Protein AF-A0A6F9B3Z6-F1 (afdb_monomer)

pLDDT: mean 76.41, std 20.46, range [28.89, 98.38]

Radius of gyration: 47.7 Å; Cα contacts (8 Å, |Δi|>4): 36; chains: 1; bounding box: 104×55×126 Å

Structure (mmCIF, N/CA/C/O backbone):
data_AF-A0A6F9B3Z6-F1
#
_entry.id   AF-A0A6F9B3Z6-F1
#
loop_
_atom_site.group_PDB
_atom_site.id
_atom_site.type_symbol
_atom_site.label_atom_id
_atom_site.label_alt_id
_atom_site.label_comp_id
_atom_site.label_asym_id
_atom_site.label_entity_id
_atom_site.label_seq_id
_atom_site.pdbx_PDB_ins_code
_atom_site.Cartn_x
_atom_site.Cartn_y
_atom_site.Cartn_z
_atom_site.occupancy
_atom_site.B_iso_or_equiv
_atom_site.auth_seq_id
_atom_site.auth_comp_id
_atom_site.auth_asym_id
_atom_site.auth_atom_id
_atom_site.pdbx_PDB_model_num
ATOM 1 N N . MET A 1 1 ? -74.123 3.457 76.914 1.00 69.69 1 MET A N 1
ATOM 2 C CA . MET A 1 1 ? -73.100 2.434 76.592 1.00 69.69 1 MET A CA 1
ATOM 3 C C . MET A 1 1 ? -72.942 2.217 75.089 1.00 69.69 1 MET A C 1
ATOM 5 O O . MET A 1 1 ? -71.828 2.322 74.599 1.00 69.69 1 MET A O 1
ATOM 9 N N . GLU A 1 2 ? -74.024 2.012 74.341 1.00 79.19 2 GLU A N 1
ATOM 10 C CA . GLU A 1 2 ? -74.001 1.684 72.901 1.00 79.19 2 GLU A CA 1
ATOM 11 C C . GLU A 1 2 ? -73.238 2.686 72.004 1.00 79.19 2 GLU A C 1
ATOM 13 O O . GLU A 1 2 ? -72.385 2.295 71.211 1.00 79.19 2 GLU A O 1
ATOM 18 N N . ARG A 1 3 ? -73.438 3.999 72.198 1.00 80.19 3 ARG A N 1
ATOM 19 C CA . ARG A 1 3 ? -72.713 5.045 71.442 1.00 80.19 3 ARG A CA 1
ATOM 20 C C . ARG A 1 3 ? -71.194 5.032 71.667 1.00 80.19 3 ARG A C 1
ATOM 22 O O . ARG A 1 3 ? -70.440 5.380 70.763 1.00 80.19 3 ARG A O 1
ATOM 29 N N . MET A 1 4 ? -70.748 4.625 72.857 1.00 83.19 4 MET A N 1
ATOM 30 C CA . MET A 1 4 ? -69.322 4.533 73.192 1.00 83.19 4 MET A CA 1
ATOM 31 C C . MET A 1 4 ? -68.660 3.355 72.466 1.00 83.19 4 MET A C 1
ATOM 33 O O . MET A 1 4 ? -67.560 3.502 71.940 1.00 83.19 4 MET A O 1
ATOM 37 N N . LEU A 1 5 ? -69.359 2.219 72.366 1.00 84.44 5 LEU A N 1
ATOM 38 C CA . LEU A 1 5 ? -68.890 1.040 71.633 1.00 84.44 5 LEU A CA 1
ATOM 39 C C . LEU A 1 5 ? -68.791 1.301 70.126 1.00 84.44 5 LEU A C 1
ATOM 41 O O . LEU A 1 5 ? -67.783 0.952 69.518 1.00 84.44 5 LEU A O 1
ATOM 45 N N . ILE A 1 6 ? -69.783 1.973 69.532 1.00 86.94 6 ILE A N 1
ATOM 46 C CA . ILE A 1 6 ? -69.749 2.336 68.105 1.00 86.94 6 ILE A CA 1
ATOM 47 C C . ILE A 1 6 ? -68.544 3.236 67.803 1.00 86.94 6 ILE A C 1
ATOM 49 O O . ILE A 1 6 ? -67.820 2.971 66.848 1.00 86.94 6 ILE A O 1
ATOM 53 N N . SER A 1 7 ? -68.302 4.252 68.641 1.00 87.25 7 SER A N 1
ATOM 54 C CA . SER A 1 7 ? -67.154 5.163 68.515 1.00 87.25 7 SER A CA 1
ATOM 55 C C . SER A 1 7 ? -65.811 4.430 68.615 1.00 87.25 7 SER A C 1
ATOM 57 O O . SER A 1 7 ? -64.892 4.669 67.833 1.00 87.25 7 SER A O 1
ATOM 59 N N . PHE A 1 8 ? -65.698 3.482 69.545 1.00 89.50 8 PHE A N 1
ATOM 60 C CA . PHE A 1 8 ? -64.489 2.681 69.702 1.00 89.50 8 PHE A CA 1
ATOM 61 C C . PHE A 1 8 ? -64.224 1.784 68.480 1.00 89.50 8 PHE A C 1
ATOM 63 O O . PHE A 1 8 ? -63.109 1.762 67.958 1.00 89.50 8 PHE A O 1
ATOM 70 N N . VAL A 1 9 ? -65.256 1.102 67.969 1.00 89.25 9 VAL A N 1
ATOM 71 C CA . VAL A 1 9 ? -65.152 0.222 66.791 1.00 89.25 9 VAL A CA 1
ATOM 72 C C . VAL A 1 9 ? -64.795 1.005 65.524 1.00 89.25 9 VAL A C 1
ATOM 74 O O . VAL A 1 9 ? -63.933 0.567 64.759 1.00 89.25 9 VAL A O 1
ATOM 77 N N . THR A 1 10 ? -65.398 2.175 65.288 1.00 89.81 10 THR A N 1
ATOM 78 C CA . THR A 1 10 ? -65.021 3.029 64.147 1.00 89.81 10 THR A CA 1
ATOM 79 C C . THR A 1 10 ? -63.601 3.568 64.282 1.00 89.81 10 THR A C 1
ATOM 81 O O . THR A 1 10 ? -62.875 3.611 63.287 1.00 89.81 10 THR A O 1
ATOM 84 N N . SER A 1 11 ? -63.163 3.908 65.497 1.00 90.25 11 SER A N 1
ATOM 85 C CA . SER A 1 11 ? -61.796 4.367 65.753 1.00 90.25 11 SER A CA 1
ATOM 86 C C . SER A 1 11 ? -60.763 3.273 65.454 1.00 90.25 11 SER A C 1
ATOM 88 O O . SER A 1 11 ? -59.824 3.518 64.693 1.00 90.25 11 SER A O 1
ATOM 90 N N . LEU A 1 12 ? -60.990 2.041 65.932 1.00 89.06 12 LEU A N 1
ATOM 91 C CA . LEU A 1 12 ? -60.151 0.876 65.623 1.00 89.06 12 LEU A CA 1
ATOM 92 C C . LEU A 1 12 ? -60.109 0.563 64.122 1.00 89.06 12 LEU A C 1
ATOM 94 O O . LEU A 1 12 ? -59.027 0.348 63.575 1.00 89.06 12 LEU A O 1
ATOM 98 N N . ARG A 1 13 ? -61.259 0.601 63.433 1.00 88.75 13 ARG A N 1
ATOM 99 C CA . ARG A 1 13 ? -61.310 0.436 61.971 1.00 88.75 13 ARG A CA 1
ATOM 100 C C . ARG A 1 13 ? -60.453 1.501 61.276 1.00 88.75 13 ARG A C 1
ATOM 102 O O . ARG A 1 13 ? -59.608 1.154 60.454 1.00 88.75 13 ARG A O 1
ATOM 109 N N . SER A 1 14 ? -60.574 2.769 61.679 1.00 87.44 14 SER A N 1
ATOM 110 C CA . SER A 1 14 ? -59.783 3.871 61.108 1.00 87.44 14 SER A CA 1
ATOM 111 C C . SER A 1 14 ? -58.272 3.743 61.357 1.00 87.44 14 SER A C 1
ATOM 113 O O . SER A 1 14 ? -57.465 4.175 60.533 1.00 87.44 14 SER A O 1
ATOM 115 N N . LEU A 1 15 ? -57.880 3.169 62.498 1.00 89.31 15 LEU A N 1
ATOM 116 C CA . LEU A 1 15 ? -56.489 2.881 62.850 1.00 89.31 15 LEU A CA 1
ATOM 117 C C . LEU A 1 15 ? -55.936 1.745 61.986 1.00 89.31 15 LEU A C 1
ATOM 119 O O . LEU A 1 15 ? -54.864 1.896 61.402 1.00 89.31 15 LEU A O 1
ATOM 123 N N . SER A 1 16 ? -56.699 0.660 61.825 1.00 85.94 16 SER A N 1
ATOM 124 C CA . SER A 1 16 ? -56.311 -0.476 60.981 1.00 85.94 16 SER A CA 1
ATOM 125 C C . SER A 1 16 ? -56.122 -0.076 59.512 1.00 85.94 16 SER A C 1
ATOM 127 O O . SER A 1 16 ? -55.121 -0.438 58.898 1.00 85.94 16 SER A O 1
ATOM 129 N N . GLU A 1 17 ? -57.013 0.760 58.967 1.00 87.38 17 GLU A N 1
ATOM 130 C CA . GLU A 1 17 ? -56.902 1.271 57.598 1.00 87.38 17 GLU A CA 1
ATOM 131 C C . GLU A 1 17 ? -55.678 2.173 57.415 1.00 87.38 17 GLU A C 1
ATOM 133 O O . GLU A 1 17 ? -55.000 2.094 56.389 1.00 87.38 17 GLU A O 1
ATOM 138 N N . ARG A 1 18 ? -55.371 3.030 58.399 1.00 85.31 18 ARG A N 1
ATOM 139 C CA . ARG A 1 18 ? -54.178 3.890 58.364 1.00 85.31 18 ARG A CA 1
ATOM 140 C C . ARG A 1 18 ? -52.893 3.075 58.405 1.00 85.31 18 ARG A C 1
ATOM 142 O O . ARG A 1 18 ? -51.978 3.352 57.632 1.00 85.31 18 ARG A O 1
ATOM 149 N N . GLN A 1 19 ? -52.839 2.063 59.265 1.00 88.56 19 GLN A N 1
ATOM 150 C CA . GLN A 1 19 ? -51.680 1.189 59.376 1.00 88.56 19 GLN A CA 1
ATOM 151 C C . GLN A 1 19 ? -51.483 0.368 58.096 1.00 88.56 19 GLN A C 1
ATOM 153 O O . GLN A 1 19 ? -50.385 0.361 57.550 1.00 88.56 19 GLN A O 1
ATOM 158 N N . PHE A 1 20 ? -52.557 -0.205 57.543 1.00 88.88 20 PHE A N 1
ATOM 159 C CA . PHE A 1 20 ? -52.520 -0.919 56.265 1.00 88.88 20 PHE A CA 1
ATOM 160 C C . PHE A 1 20 ? -52.053 -0.027 55.102 1.00 88.88 20 PHE A C 1
ATOM 162 O O . PHE A 1 20 ? -51.183 -0.427 54.329 1.00 88.88 20 PHE A O 1
ATOM 169 N N . LYS A 1 21 ? -52.574 1.207 54.997 1.00 90.38 21 LYS A N 1
ATOM 170 C CA . LYS A 1 21 ? -52.141 2.185 53.979 1.00 90.38 21 LYS A CA 1
ATOM 171 C C . LYS A 1 21 ? -50.660 2.541 54.120 1.00 90.38 21 LYS A C 1
ATOM 173 O O . LYS A 1 21 ? -49.960 2.599 53.113 1.00 90.38 21 LYS A O 1
ATOM 178 N N . SER A 1 22 ? -50.183 2.743 55.350 1.00 88.88 22 SER A N 1
ATOM 179 C CA . SER A 1 22 ? -48.772 3.029 55.631 1.00 88.88 22 SER A CA 1
ATOM 180 C C . SER A 1 22 ? -47.869 1.868 55.203 1.00 88.88 22 SER A C 1
ATOM 182 O O . SER A 1 22 ? -46.931 2.066 54.433 1.00 88.88 22 SER A O 1
ATOM 184 N N . THR A 1 23 ? -48.193 0.638 55.615 1.00 88.38 23 THR A N 1
ATOM 185 C CA . THR A 1 23 ? -47.423 -0.556 55.243 1.00 88.38 23 THR A CA 1
ATOM 186 C C . THR A 1 23 ? -47.410 -0.769 53.730 1.00 88.38 23 THR A C 1
ATOM 188 O O . THR A 1 23 ? -46.340 -0.945 53.158 1.00 88.38 23 THR A O 1
ATOM 191 N N . SER A 1 24 ? -48.565 -0.666 53.066 1.00 91.12 24 SER A N 1
ATOM 192 C CA . SER A 1 24 ? -48.671 -0.775 51.605 1.00 91.12 24 SER A CA 1
ATOM 193 C C . SER A 1 24 ? -47.794 0.256 50.881 1.00 91.12 24 SER A C 1
ATOM 195 O O . SER A 1 24 ? -47.059 -0.087 49.951 1.00 91.12 24 SER A O 1
ATOM 197 N N . PHE A 1 25 ? -47.791 1.508 51.348 1.00 90.56 25 PHE A N 1
ATOM 198 C CA . PHE A 1 25 ? -46.945 2.563 50.791 1.00 90.56 25 PHE A CA 1
ATOM 199 C C . PHE A 1 25 ? -45.446 2.277 50.980 1.00 90.56 25 PHE A C 1
ATOM 201 O O . PHE A 1 25 ? -44.669 2.417 50.032 1.00 90.56 25 PHE A O 1
ATOM 208 N N . HIS A 1 26 ? -45.038 1.829 52.171 1.00 89.81 26 HIS A N 1
ATOM 209 C CA . HIS A 1 26 ? -43.652 1.443 52.448 1.00 89.81 26 HIS A CA 1
ATOM 210 C C . HIS A 1 26 ? -43.191 0.274 51.569 1.00 89.81 26 HIS A C 1
ATOM 212 O O . HIS A 1 26 ? -42.146 0.377 50.927 1.00 89.81 26 HIS A O 1
ATOM 218 N N . THR A 1 27 ? -43.991 -0.791 51.465 1.00 91.06 27 THR A N 1
ATOM 219 C CA . THR A 1 27 ? -43.689 -1.944 50.604 1.00 91.06 27 THR A CA 1
ATOM 220 C C . THR A 1 27 ? -43.607 -1.544 49.131 1.00 91.06 27 THR A C 1
ATOM 222 O O . THR A 1 27 ? -42.704 -1.984 48.423 1.00 91.06 27 THR A O 1
ATOM 225 N N . THR A 1 28 ? -44.497 -0.664 48.663 1.00 91.25 28 THR A N 1
ATOM 226 C CA . THR A 1 28 ? -44.482 -0.175 47.273 1.00 91.25 28 THR A CA 1
ATOM 227 C C . THR A 1 28 ? -43.197 0.594 46.961 1.00 91.25 28 THR A C 1
ATOM 229 O O . THR A 1 28 ? -42.586 0.374 45.917 1.00 91.25 28 THR A O 1
ATOM 232 N N . ARG A 1 29 ? -42.736 1.458 47.877 1.00 94.81 29 ARG A N 1
ATOM 233 C CA . ARG A 1 29 ? -41.458 2.172 47.713 1.00 94.81 29 ARG A CA 1
ATOM 234 C C . ARG A 1 29 ? -40.269 1.222 47.698 1.00 94.81 29 ARG A C 1
ATOM 236 O O . ARG A 1 29 ? -39.397 1.375 46.853 1.00 94.81 29 ARG A O 1
ATOM 243 N N . GLU A 1 30 ? -40.245 0.242 48.595 1.00 94.38 30 GLU A N 1
ATOM 244 C CA . GLU A 1 30 ? -39.158 -0.735 48.660 1.00 94.38 30 GLU A CA 1
ATOM 245 C C . GLU A 1 30 ? -39.061 -1.565 47.372 1.00 94.38 30 GLU A C 1
ATOM 247 O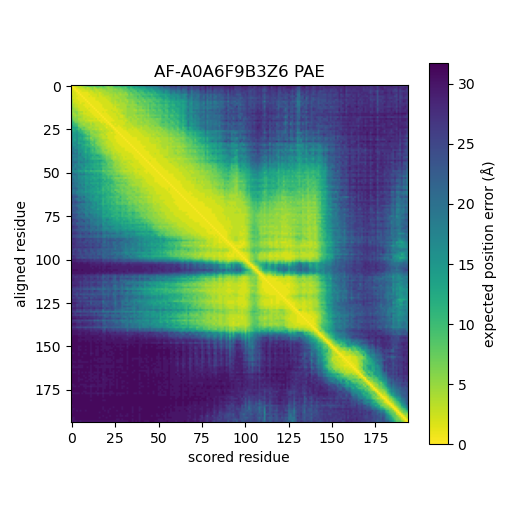 O . GLU A 1 30 ? -37.975 -1.723 46.814 1.00 94.38 30 GLU A O 1
ATOM 252 N N . LEU A 1 31 ? -40.197 -2.037 46.849 1.00 95.88 31 LEU A N 1
ATOM 253 C CA . LEU A 1 31 ? -40.243 -2.741 45.567 1.00 95.88 31 LEU A CA 1
ATOM 254 C C . LEU A 1 31 ? -39.807 -1.837 44.407 1.00 95.88 31 LEU A C 1
ATOM 256 O O . LEU A 1 31 ? -39.039 -2.281 43.557 1.00 95.88 31 LEU A O 1
ATOM 260 N N . SER A 1 32 ? -40.231 -0.569 44.394 1.00 96.44 32 SER A N 1
ATOM 261 C CA . SER A 1 32 ? -39.808 0.402 43.379 1.00 96.44 32 SER A CA 1
ATOM 262 C C . SER A 1 32 ? -38.297 0.641 43.404 1.00 96.44 32 SER A C 1
ATOM 264 O O . SER A 1 32 ? -37.681 0.652 42.343 1.00 96.44 32 SER A O 1
ATOM 266 N N . CYS A 1 33 ? -37.689 0.799 44.583 1.00 94.00 33 CYS A N 1
ATOM 267 C CA . CYS A 1 33 ? -36.237 0.948 44.708 1.00 94.00 33 CYS A CA 1
ATOM 268 C C . CYS A 1 33 ? -35.503 -0.286 44.167 1.00 94.00 33 CYS A C 1
ATOM 270 O O . CYS A 1 33 ? -34.604 -0.143 43.349 1.00 94.00 33 CYS A O 1
ATOM 272 N N . ARG A 1 34 ? -35.950 -1.500 44.517 1.00 96.69 34 ARG A N 1
ATOM 273 C CA . ARG A 1 34 ? -35.337 -2.745 44.018 1.00 96.69 34 ARG A CA 1
ATOM 274 C C . ARG A 1 34 ? -35.437 -2.903 42.498 1.00 96.69 34 ARG A C 1
ATOM 276 O O . ARG A 1 34 ? -34.540 -3.479 41.891 1.00 96.69 34 ARG A O 1
ATOM 283 N N . LEU A 1 35 ? -36.534 -2.453 41.885 1.00 96.06 35 LEU A N 1
ATOM 284 C CA . LEU A 1 35 ? -36.692 -2.479 40.427 1.00 96.06 35 LEU A CA 1
ATOM 285 C C . LEU A 1 35 ? -35.733 -1.503 39.749 1.00 96.06 35 LEU A C 1
ATOM 287 O O . LEU A 1 35 ? -35.092 -1.878 38.772 1.00 96.06 35 LEU A O 1
ATOM 291 N N . ILE A 1 36 ? -35.591 -0.299 40.307 1.00 95.69 36 ILE A N 1
ATOM 292 C CA . ILE A 1 36 ? -34.630 0.694 39.823 1.00 95.69 36 ILE A CA 1
ATOM 293 C C . ILE A 1 36 ? -33.210 0.129 39.928 1.00 95.69 36 ILE A C 1
ATOM 295 O O . ILE A 1 36 ? -32.490 0.139 38.937 1.00 95.69 36 ILE A O 1
ATOM 299 N N . ASP A 1 37 ? -32.823 -0.443 41.070 1.00 95.50 37 ASP A N 1
ATOM 300 C CA . ASP A 1 37 ? -31.481 -1.013 41.256 1.00 95.50 37 ASP A CA 1
ATOM 301 C C . ASP A 1 37 ? -31.182 -2.140 40.255 1.00 95.50 37 ASP A C 1
ATOM 303 O O . ASP A 1 37 ? -30.086 -2.208 39.693 1.00 95.50 37 ASP A O 1
ATOM 307 N N . LYS A 1 38 ? -32.167 -3.007 39.981 1.00 96.00 38 LYS A N 1
ATOM 308 C CA . LYS A 1 38 ? -32.051 -4.051 38.952 1.00 96.00 38 LYS A CA 1
ATOM 309 C C . LYS A 1 38 ? -31.884 -3.465 37.556 1.00 96.00 38 LYS A C 1
ATOM 311 O O . LYS A 1 38 ? -30.970 -3.872 36.849 1.00 96.00 38 LYS A O 1
ATOM 316 N N . GLU A 1 39 ? -32.718 -2.499 37.180 1.00 95.88 39 GLU A N 1
ATOM 317 C CA . GLU A 1 39 ? -32.649 -1.856 35.866 1.00 95.88 39 GLU A CA 1
ATOM 318 C C . GLU A 1 39 ? -31.298 -1.154 35.658 1.00 95.88 39 GLU A C 1
ATOM 320 O O . GLU A 1 39 ? -30.692 -1.267 34.593 1.00 95.88 39 GLU A O 1
ATOM 325 N N . GLN A 1 40 ? -30.785 -0.467 36.683 1.00 94.19 40 GLN A N 1
ATOM 326 C CA . GLN A 1 40 ? -29.457 0.151 36.633 1.00 94.19 40 GLN A CA 1
ATOM 327 C C . GLN A 1 40 ? -28.348 -0.901 36.507 1.00 94.19 40 GLN A C 1
ATOM 329 O O . GLN A 1 40 ? -27.408 -0.718 35.734 1.00 94.19 40 GLN A O 1
ATOM 334 N N . THR A 1 41 ? -28.473 -2.026 37.216 1.00 93.62 41 THR A N 1
ATOM 335 C CA . THR A 1 41 ? -27.515 -3.138 37.129 1.00 93.62 41 THR A CA 1
ATOM 336 C C . THR A 1 41 ? -27.497 -3.754 35.727 1.00 93.62 41 THR A C 1
ATOM 338 O O . THR A 1 41 ? -26.423 -3.986 35.176 1.00 93.62 41 THR A O 1
ATOM 341 N N . GLU A 1 42 ? -28.663 -3.979 35.120 1.00 96.00 42 GLU A N 1
ATOM 342 C CA . GLU A 1 42 ? -28.784 -4.528 33.764 1.00 96.00 42 GLU A CA 1
ATOM 343 C C . GLU A 1 42 ? -28.210 -3.577 32.707 1.00 96.00 42 GLU A C 1
ATOM 345 O O . GLU A 1 42 ? -27.477 -4.016 31.818 1.00 96.00 42 GLU A O 1
ATOM 350 N N . LYS A 1 43 ? -28.468 -2.269 32.835 1.00 96.44 43 LYS A N 1
ATOM 351 C CA . LYS A 1 43 ? -27.860 -1.245 31.969 1.00 96.44 43 LYS A CA 1
ATOM 352 C C . LYS A 1 43 ? -26.338 -1.241 32.086 1.00 96.44 43 LYS A C 1
ATOM 354 O O . LYS A 1 43 ? -25.656 -1.291 31.065 1.00 96.44 43 LYS A O 1
ATOM 359 N N . GLY A 1 44 ? -25.810 -1.269 33.311 1.00 94.75 44 GLY A N 1
ATOM 360 C CA . GLY A 1 44 ? -24.368 -1.346 33.544 1.00 94.75 44 GLY A CA 1
ATOM 361 C C . GLY A 1 44 ? -23.739 -2.603 32.933 1.00 94.75 44 GLY A C 1
ATOM 362 O O . GLY A 1 44 ? -22.686 -2.530 32.305 1.00 94.75 44 GLY A O 1
ATOM 363 N N . GLN A 1 45 ? -24.401 -3.759 33.042 1.00 96.25 45 GLN A N 1
ATOM 364 C CA . GLN A 1 45 ? -23.932 -4.999 32.413 1.00 96.25 45 GLN A CA 1
ATOM 365 C C . GLN A 1 45 ? -23.951 -4.936 30.879 1.00 96.25 45 GLN A C 1
ATOM 367 O O . GLN A 1 45 ? -23.029 -5.444 30.238 1.00 96.25 45 GLN A O 1
ATOM 372 N N . ASP A 1 46 ? -24.967 -4.311 30.280 1.00 96.69 46 ASP A N 1
ATOM 373 C CA . ASP A 1 46 ? -25.047 -4.139 28.828 1.00 96.69 46 ASP A CA 1
ATOM 374 C C . ASP A 1 46 ? -23.939 -3.220 28.288 1.00 96.69 46 ASP A C 1
ATOM 376 O 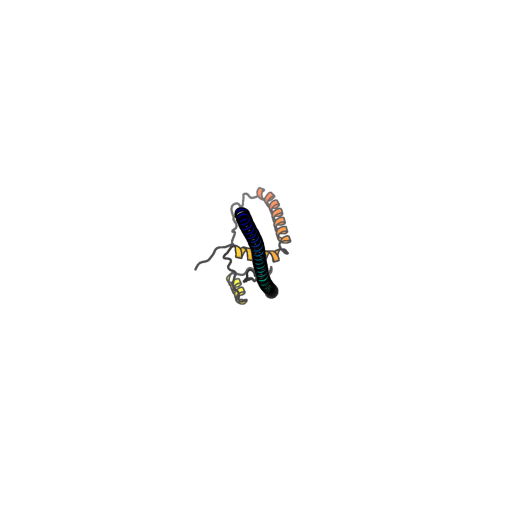O . ASP A 1 46 ? -23.312 -3.534 27.275 1.00 96.69 46 ASP A O 1
ATOM 380 N N . GLU A 1 47 ? -23.642 -2.124 28.988 1.00 96.69 47 GLU A N 1
ATOM 381 C CA . GLU A 1 47 ? -22.542 -1.216 28.640 1.00 96.69 47 GLU A CA 1
ATOM 382 C C . GLU A 1 47 ? -21.173 -1.898 28.753 1.00 96.69 47 GLU A C 1
ATOM 384 O O . GLU A 1 47 ? -20.346 -1.785 27.842 1.00 96.69 47 GLU A O 1
ATOM 389 N N . ILE A 1 48 ? -20.947 -2.673 29.819 1.00 97.19 48 ILE A N 1
ATOM 390 C CA . ILE A 1 48 ? -19.720 -3.467 29.988 1.00 97.19 48 ILE A CA 1
ATOM 391 C C . ILE A 1 48 ? -19.581 -4.479 28.848 1.00 97.19 48 ILE A C 1
ATOM 393 O O . ILE A 1 48 ? -18.509 -4.597 28.254 1.00 97.19 48 ILE A O 1
ATOM 397 N N . ARG A 1 49 ? -20.667 -5.178 28.498 1.00 97.31 49 ARG A N 1
ATOM 398 C CA . ARG A 1 49 ? -20.679 -6.135 27.386 1.00 97.31 49 ARG A CA 1
ATOM 399 C C . ARG A 1 49 ? -20.311 -5.462 26.066 1.00 97.31 49 ARG A C 1
ATOM 401 O O . ARG A 1 49 ? -19.450 -5.973 25.358 1.00 97.31 49 ARG A O 1
ATOM 408 N N . LYS A 1 50 ? -20.920 -4.314 25.755 1.00 97.56 50 LYS A N 1
ATOM 409 C CA . LYS A 1 50 ? -20.615 -3.540 24.540 1.00 97.56 50 LYS A CA 1
ATOM 410 C C . LYS A 1 50 ? -19.152 -3.108 24.496 1.00 97.56 50 LYS A C 1
ATOM 412 O O . LYS A 1 50 ? -18.495 -3.315 23.481 1.00 97.56 50 LYS A O 1
ATOM 417 N N . THR A 1 51 ? -18.641 -2.573 25.602 1.00 96.94 51 THR A N 1
ATOM 418 C CA . THR A 1 51 ? -17.246 -2.123 25.718 1.00 96.94 51 THR A CA 1
ATOM 419 C C . THR A 1 51 ? -16.274 -3.283 25.497 1.00 96.94 51 THR A C 1
ATOM 421 O O . THR A 1 51 ? -15.309 -3.158 24.748 1.00 96.94 51 THR A O 1
ATOM 424 N N . PHE A 1 52 ? -16.559 -4.446 26.085 1.00 97.50 52 PHE A N 1
ATOM 425 C CA . PHE A 1 52 ? -15.736 -5.641 25.917 1.00 97.50 52 PHE A CA 1
ATOM 426 C C . PHE A 1 52 ? -15.745 -6.166 24.474 1.00 97.50 52 PHE A C 1
ATOM 428 O O . PHE A 1 52 ? -14.696 -6.526 23.939 1.00 97.50 52 PHE A O 1
ATOM 435 N N . THR A 1 53 ? -16.907 -6.172 23.812 1.00 97.44 53 THR A N 1
ATOM 436 C CA . THR A 1 53 ? -17.005 -6.540 22.391 1.00 97.44 53 THR A CA 1
ATOM 437 C C . THR A 1 53 ? -16.182 -5.598 21.512 1.00 97.44 53 THR A C 1
ATOM 439 O O . THR A 1 53 ? -15.404 -6.069 20.684 1.00 97.44 53 THR A O 1
ATOM 442 N N . GLN A 1 54 ? -16.277 -4.287 21.744 1.00 97.75 54 GLN A N 1
ATOM 443 C CA . GLN A 1 54 ? -15.485 -3.289 21.020 1.00 97.75 54 GLN A CA 1
ATOM 444 C C . GLN A 1 54 ? -13.978 -3.482 21.228 1.00 97.75 54 GLN A C 1
ATOM 446 O O . GLN A 1 54 ? -13.201 -3.338 20.287 1.00 97.75 54 GLN A O 1
ATOM 451 N N . GLU A 1 55 ? -13.542 -3.846 22.436 1.00 97.19 55 GLU A N 1
ATOM 452 C CA . GLU A 1 55 ? -12.127 -4.107 22.712 1.00 97.19 55 GLU A CA 1
ATOM 453 C C . GLU A 1 55 ? -11.606 -5.339 21.952 1.00 97.19 55 GLU A C 1
ATOM 455 O O . GLU A 1 55 ? -10.475 -5.333 21.458 1.00 97.19 55 GLU A O 1
ATOM 460 N N . ILE A 1 56 ? -12.423 -6.389 21.817 1.00 97.62 56 ILE A N 1
ATOM 461 C CA . ILE A 1 56 ? -12.079 -7.571 21.014 1.00 97.62 56 ILE A CA 1
ATOM 462 C C . ILE A 1 56 ? -11.929 -7.194 19.539 1.00 97.62 56 ILE A C 1
ATOM 464 O O . ILE A 1 56 ? -10.930 -7.563 18.919 1.00 97.62 56 ILE A O 1
ATOM 468 N N . GLU A 1 57 ? -12.889 -6.454 18.985 1.00 96.88 57 GLU A N 1
ATOM 469 C CA . GLU A 1 57 ? -12.847 -5.995 17.591 1.00 96.88 57 GLU A CA 1
ATOM 470 C C . GLU A 1 57 ? -11.622 -5.115 17.336 1.00 96.88 57 GLU A C 1
ATOM 472 O O . GLU A 1 57 ? -10.896 -5.322 16.362 1.00 96.88 57 GLU A O 1
ATOM 477 N N . LEU A 1 58 ? -11.323 -4.198 18.261 1.00 97.50 58 LEU A N 1
ATOM 478 C CA . LEU A 1 58 ? -10.144 -3.348 18.179 1.00 97.50 58 LEU A CA 1
ATOM 479 C C . LEU A 1 58 ? -8.858 -4.183 18.175 1.00 97.50 58 LEU A C 1
ATOM 481 O O . LEU A 1 58 ? -8.007 -3.973 17.314 1.00 97.50 58 LEU A O 1
ATOM 485 N N . LYS A 1 59 ? -8.726 -5.168 19.074 1.00 97.50 59 LYS A N 1
ATOM 486 C CA . LYS A 1 59 ? -7.561 -6.074 19.118 1.00 97.50 59 LYS A CA 1
ATOM 487 C C . LYS A 1 59 ? -7.408 -6.897 17.837 1.00 97.50 59 LYS A C 1
ATOM 489 O O . LYS A 1 59 ? -6.290 -7.129 17.367 1.00 97.50 59 LYS A O 1
ATOM 494 N N . GLN A 1 60 ? -8.515 -7.356 17.257 1.00 97.06 60 GLN A N 1
ATOM 495 C CA . GLN A 1 60 ? -8.489 -8.055 15.971 1.00 97.06 60 GLN A CA 1
ATOM 496 C C . GLN A 1 60 ? -8.023 -7.124 14.849 1.00 97.06 60 GLN A C 1
ATOM 498 O O . GLN A 1 60 ? -7.156 -7.497 14.054 1.00 97.06 60 GLN A O 1
ATOM 503 N N . GLN A 1 61 ? -8.538 -5.896 14.814 1.00 96.75 61 GLN A N 1
ATOM 504 C CA . GLN A 1 61 ? -8.174 -4.910 13.806 1.00 96.75 61 GLN A CA 1
ATOM 505 C C . GLN A 1 61 ? -6.709 -4.474 13.932 1.00 96.75 61 GLN A C 1
ATOM 507 O O . GLN A 1 61 ? -6.026 -4.368 12.913 1.00 96.75 61 GLN A O 1
ATOM 512 N N . THR A 1 62 ? -6.187 -4.290 15.150 1.00 97.62 62 THR A N 1
ATOM 513 C CA . TH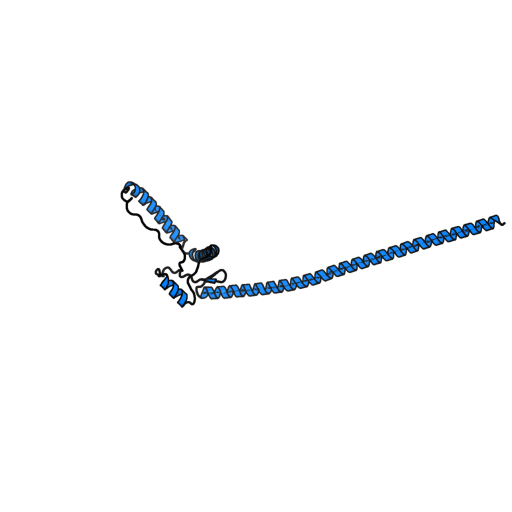R A 1 62 ? -4.764 -3.976 15.365 1.00 97.62 62 THR A CA 1
ATOM 514 C C . THR A 1 62 ? -3.873 -5.117 14.896 1.00 97.62 62 THR A C 1
ATOM 516 O O . THR A 1 62 ? -2.930 -4.877 14.150 1.00 97.62 62 THR A O 1
ATOM 519 N N . THR A 1 63 ? -4.224 -6.365 15.224 1.00 97.25 63 THR A N 1
ATOM 520 C CA . THR A 1 63 ? -3.472 -7.551 14.779 1.00 97.25 63 THR A CA 1
ATOM 521 C C . THR A 1 63 ? -3.443 -7.652 13.252 1.00 97.25 63 THR A C 1
ATOM 523 O O . THR A 1 63 ? -2.403 -7.922 12.650 1.00 97.25 63 THR A O 1
ATOM 526 N N . SER A 1 64 ? -4.585 -7.398 12.606 1.00 97.81 64 SER A N 1
ATOM 527 C CA . SER A 1 64 ? -4.691 -7.375 11.147 1.00 97.81 64 SER A CA 1
ATOM 528 C C . SER A 1 64 ? -3.836 -6.261 10.537 1.00 97.81 64 SER A C 1
ATOM 530 O O . SER A 1 64 ? -3.061 -6.515 9.612 1.00 97.81 64 SER A O 1
ATOM 532 N N . ASN A 1 65 ? -3.904 -5.049 11.094 1.00 97.88 65 ASN A N 1
ATOM 533 C CA . ASN A 1 65 ? -3.095 -3.922 10.647 1.00 97.88 65 ASN A CA 1
ATOM 534 C C . ASN A 1 65 ? -1.594 -4.208 10.797 1.00 97.88 65 ASN A C 1
ATOM 536 O O . ASN A 1 65 ? -0.850 -4.000 9.846 1.00 97.88 65 ASN A O 1
ATOM 540 N N . ASP A 1 66 ? -1.145 -4.756 11.925 1.00 98.00 66 ASP A N 1
ATOM 541 C CA . ASP A 1 66 ? 0.266 -5.089 12.155 1.00 98.00 66 ASP A CA 1
ATOM 542 C C . ASP A 1 66 ? 0.786 -6.132 11.154 1.00 98.00 66 ASP A C 1
ATOM 544 O O . ASP A 1 66 ? 1.899 -6.009 10.623 1.00 98.00 66 ASP A O 1
ATOM 548 N N . ASN A 1 67 ? -0.042 -7.126 10.823 1.00 98.06 67 ASN A N 1
ATOM 549 C CA . ASN A 1 67 ? 0.264 -8.095 9.776 1.00 98.06 67 ASN A CA 1
ATOM 550 C C . ASN A 1 67 ? 0.393 -7.416 8.399 1.00 98.06 67 ASN A C 1
ATOM 552 O O . ASN A 1 67 ? 1.383 -7.630 7.695 1.00 98.06 67 ASN A O 1
ATOM 556 N N . PHE A 1 68 ? -0.551 -6.545 8.025 1.00 97.81 68 PHE A N 1
ATOM 557 C CA . PHE A 1 68 ? -0.468 -5.799 6.765 1.00 97.81 68 PHE A CA 1
ATOM 558 C C . PHE A 1 68 ? 0.747 -4.870 6.716 1.00 97.81 68 PHE A C 1
ATOM 560 O O . PHE A 1 68 ? 1.440 -4.821 5.701 1.00 97.81 68 PHE A O 1
ATOM 567 N N . GLN A 1 69 ? 1.073 -4.186 7.814 1.00 98.19 69 GLN A N 1
ATOM 568 C CA . GLN A 1 69 ? 2.278 -3.361 7.908 1.00 98.19 69 GLN A CA 1
ATOM 569 C C . GLN A 1 69 ? 3.545 -4.196 7.703 1.00 98.19 69 GLN A C 1
ATOM 571 O O . GLN A 1 69 ? 4.477 -3.756 7.027 1.00 98.19 69 GLN A O 1
ATOM 576 N N . THR A 1 70 ? 3.579 -5.413 8.242 1.00 98.12 70 THR A N 1
ATOM 577 C CA . THR A 1 70 ? 4.704 -6.338 8.064 1.00 98.12 70 THR A CA 1
ATOM 578 C C . THR A 1 70 ? 4.838 -6.780 6.606 1.00 98.12 70 THR A C 1
ATOM 580 O O . THR A 1 70 ? 5.932 -6.697 6.043 1.00 98.12 70 THR A O 1
ATOM 583 N N . GLN A 1 71 ? 3.733 -7.150 5.953 1.00 98.06 71 GLN A N 1
ATOM 584 C CA . GLN A 1 71 ? 3.728 -7.497 4.527 1.00 98.06 71 GLN A CA 1
ATOM 585 C C . GLN A 1 71 ? 4.180 -6.322 3.652 1.00 98.06 71 GLN A C 1
ATOM 587 O O . GLN A 1 71 ? 5.034 -6.490 2.784 1.00 98.06 71 GLN A O 1
ATOM 592 N N . ILE A 1 72 ? 3.690 -5.110 3.926 1.00 98.12 72 ILE A N 1
ATOM 593 C CA . ILE A 1 72 ? 4.097 -3.892 3.215 1.00 98.12 72 ILE A CA 1
ATOM 594 C C . ILE A 1 72 ? 5.601 -3.642 3.370 1.00 98.12 72 ILE A C 1
ATOM 596 O O . ILE A 1 72 ? 6.269 -3.283 2.399 1.00 98.12 72 ILE A O 1
ATOM 600 N N . LYS A 1 73 ? 6.160 -3.828 4.571 1.00 98.38 73 LYS A N 1
ATOM 601 C CA . LYS A 1 73 ? 7.605 -3.684 4.806 1.00 98.38 73 LYS A CA 1
ATOM 602 C C . LYS A 1 73 ? 8.414 -4.699 3.998 1.00 98.38 73 LYS A C 1
ATOM 604 O O . LYS A 1 73 ? 9.401 -4.303 3.379 1.00 98.38 73 LYS A O 1
ATOM 609 N N . SER A 1 74 ? 7.985 -5.962 3.961 1.00 98.06 74 SER A N 1
ATOM 610 C CA . SER A 1 74 ? 8.642 -7.000 3.154 1.00 98.06 74 SER A CA 1
ATOM 611 C C . SER A 1 74 ? 8.597 -6.660 1.666 1.00 98.06 74 SER A C 1
ATOM 613 O O . SER A 1 74 ? 9.639 -6.569 1.028 1.00 98.06 74 SER A O 1
ATOM 615 N N . LEU A 1 75 ? 7.413 -6.344 1.136 1.00 97.19 75 LEU A N 1
ATOM 616 C CA . LEU A 1 75 ? 7.233 -5.994 -0.276 1.00 97.19 75 LEU A CA 1
ATOM 617 C C . LEU A 1 75 ? 8.048 -4.762 -0.684 1.00 97.19 75 LEU A C 1
ATOM 619 O O . LEU A 1 75 ? 8.584 -4.705 -1.788 1.00 97.19 75 LEU A O 1
ATOM 623 N N . ARG A 1 76 ? 8.175 -3.765 0.201 1.00 96.50 76 ARG A N 1
ATOM 624 C CA . ARG A 1 76 ? 9.036 -2.598 -0.045 1.00 96.50 76 ARG A CA 1
ATOM 625 C C . ARG A 1 76 ? 10.505 -2.989 -0.131 1.00 96.50 76 ARG A C 1
ATOM 627 O O . ARG A 1 76 ? 11.194 -2.502 -1.023 1.00 96.50 76 ARG A O 1
ATOM 634 N N . LYS A 1 77 ? 10.974 -3.865 0.760 1.00 97.12 77 LYS A N 1
ATOM 635 C CA . LYS A 1 77 ? 12.346 -4.378 0.725 1.00 97.12 77 LYS A CA 1
ATOM 636 C C . LYS A 1 77 ? 12.606 -5.133 -0.580 1.00 97.12 77 LYS A C 1
ATOM 638 O O . LYS A 1 77 ? 13.566 -4.808 -1.278 1.00 97.12 77 LYS A O 1
ATOM 643 N N . ASP A 1 78 ? 11.713 -6.044 -0.952 1.00 95.25 78 ASP A N 1
ATOM 644 C CA . ASP A 1 78 ? 11.830 -6.823 -2.187 1.00 95.25 78 ASP A CA 1
ATOM 645 C C . ASP A 1 78 ? 11.824 -5.909 -3.415 1.00 95.25 78 ASP A C 1
ATOM 647 O O . ASP A 1 78 ? 12.681 -6.033 -4.286 1.00 95.25 78 ASP A O 1
ATOM 651 N N . LYS A 1 79 ? 10.940 -4.901 -3.440 1.00 93.06 79 LYS A N 1
ATOM 652 C CA . LYS A 1 79 ? 10.931 -3.868 -4.482 1.00 93.06 79 LYS A CA 1
ATOM 653 C C . LYS A 1 79 ? 12.283 -3.166 -4.593 1.00 93.06 79 LYS A C 1
ATOM 655 O O . L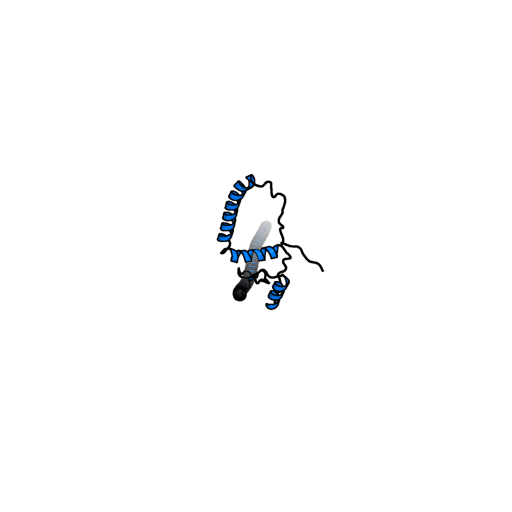YS A 1 79 ? 12.806 -3.066 -5.697 1.00 93.06 79 LYS A O 1
ATOM 660 N N . THR A 1 80 ? 12.860 -2.694 -3.485 1.00 92.44 80 THR A N 1
ATOM 661 C CA . THR A 1 80 ? 14.167 -2.011 -3.527 1.00 92.44 80 THR A CA 1
ATOM 662 C C . THR A 1 80 ? 15.299 -2.927 -3.979 1.00 92.44 80 THR A C 1
ATOM 664 O O . THR A 1 80 ? 16.183 -2.496 -4.717 1.00 92.44 80 THR A O 1
ATOM 667 N N . GLN A 1 81 ? 15.256 -4.200 -3.586 1.00 94.56 81 GLN A N 1
ATOM 668 C CA . GLN A 1 81 ? 16.250 -5.187 -3.985 1.00 94.56 81 GLN A CA 1
ATOM 669 C C . GLN A 1 81 ? 16.160 -5.480 -5.486 1.00 94.56 81 GLN A C 1
ATOM 671 O O . GLN A 1 81 ? 17.175 -5.432 -6.177 1.00 94.56 81 GLN A O 1
ATOM 676 N N . LEU A 1 82 ? 14.952 -5.720 -5.999 1.00 90.44 82 LEU A N 1
ATOM 677 C CA . LEU A 1 82 ? 14.708 -5.929 -7.426 1.00 90.44 82 LEU A CA 1
ATOM 678 C C . LEU A 1 82 ? 15.089 -4.693 -8.242 1.00 90.44 82 LEU A C 1
ATOM 680 O O . LEU A 1 82 ? 15.756 -4.820 -9.263 1.00 90.44 82 LEU A O 1
ATOM 684 N N . GLN A 1 83 ? 14.742 -3.493 -7.770 1.00 89.88 83 GLN A N 1
ATOM 685 C CA . GLN A 1 83 ? 15.152 -2.242 -8.412 1.00 89.88 83 GLN A CA 1
ATOM 686 C C . GLN A 1 83 ? 16.677 -2.125 -8.500 1.00 89.88 83 GLN A C 1
ATOM 688 O O . GLN A 1 83 ? 17.197 -1.841 -9.571 1.00 89.88 83 GLN A O 1
ATOM 693 N N . SER A 1 84 ? 17.403 -2.416 -7.417 1.00 89.81 84 SER A N 1
ATOM 694 C CA . SER A 1 84 ? 18.869 -2.398 -7.433 1.00 89.81 84 SER A CA 1
ATOM 695 C C . SER A 1 84 ? 19.462 -3.428 -8.399 1.00 89.81 84 SER A C 1
ATOM 697 O O . SER A 1 84 ? 20.470 -3.137 -9.041 1.00 89.81 84 SER A O 1
ATOM 699 N N . GLN A 1 85 ? 18.868 -4.620 -8.506 1.00 90.31 85 GLN A N 1
ATOM 700 C CA . GLN A 1 85 ? 19.311 -5.641 -9.459 1.00 90.31 85 GLN A CA 1
ATOM 7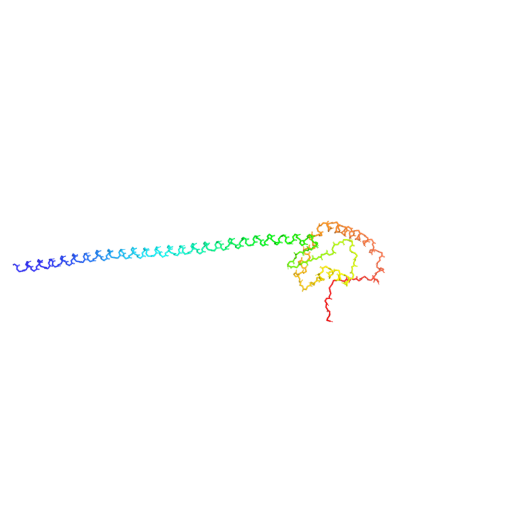01 C C . GLN A 1 85 ? 19.081 -5.188 -10.907 1.00 90.31 85 GLN A C 1
ATOM 703 O O . GLN A 1 85 ? 19.987 -5.294 -11.728 1.00 90.31 85 GLN A O 1
ATOM 708 N N . ILE A 1 86 ? 17.913 -4.620 -11.210 1.00 86.69 86 ILE A N 1
ATOM 709 C CA . ILE A 1 86 ? 17.576 -4.097 -12.543 1.00 86.69 86 ILE A CA 1
ATOM 710 C C . ILE A 1 86 ? 18.527 -2.953 -12.933 1.00 86.69 86 ILE A C 1
ATOM 712 O O . ILE A 1 86 ? 19.119 -2.992 -14.011 1.00 86.69 86 ILE A O 1
ATOM 716 N N . SER A 1 87 ? 18.780 -2.004 -12.025 1.00 84.44 87 SER A N 1
ATOM 717 C CA . SER A 1 87 ? 19.736 -0.913 -12.258 1.00 84.44 87 SER A CA 1
ATOM 718 C C . SER A 1 87 ? 21.166 -1.409 -12.463 1.00 84.44 87 SER A C 1
ATOM 720 O O . SER A 1 87 ? 21.889 -0.855 -13.287 1.00 84.44 87 SER A O 1
ATOM 722 N N . SER A 1 88 ? 21.578 -2.489 -11.790 1.00 84.88 88 SER A N 1
ATOM 723 C CA . SER A 1 88 ? 22.904 -3.089 -12.013 1.00 84.88 88 SER A CA 1
ATOM 724 C C . SER A 1 88 ? 23.088 -3.665 -13.424 1.00 84.88 88 SER A C 1
ATOM 726 O O . SER A 1 88 ? 24.213 -3.750 -13.907 1.00 84.88 88 SER A O 1
ATOM 728 N N . LEU A 1 89 ? 21.989 -4.005 -14.107 1.00 84.31 89 LEU A N 1
ATOM 729 C CA . LEU A 1 89 ? 21.980 -4.458 -15.500 1.00 84.31 89 LEU A CA 1
ATOM 730 C C . LEU A 1 89 ? 21.909 -3.290 -16.503 1.00 84.31 89 LEU A C 1
ATOM 732 O O . LEU A 1 89 ? 21.846 -3.533 -17.706 1.00 84.31 89 LEU A O 1
ATOM 736 N N . GLY A 1 90 ? 21.888 -2.037 -16.033 1.00 79.38 90 GLY A N 1
ATOM 737 C CA . GLY A 1 90 ? 21.751 -0.847 -16.877 1.00 79.38 90 GLY A CA 1
ATOM 738 C C . GLY A 1 90 ? 20.314 -0.551 -17.316 1.00 79.38 90 GLY A C 1
ATOM 739 O O . GLY A 1 90 ? 20.114 0.095 -18.341 1.00 79.38 90 GLY A O 1
ATOM 740 N N . TRP A 1 91 ? 19.317 -1.041 -16.575 1.00 85.88 91 TRP A N 1
ATOM 741 C CA . TRP A 1 91 ? 17.898 -0.789 -16.835 1.00 85.88 91 TRP A CA 1
ATOM 742 C C . TRP A 1 91 ? 17.271 0.027 -15.700 1.00 85.88 91 TRP A C 1
ATOM 744 O O . TRP A 1 91 ? 17.625 -0.133 -14.535 1.00 85.88 91 TRP A O 1
ATOM 754 N N . ASP A 1 92 ? 16.271 0.838 -16.020 1.00 83.00 92 ASP A N 1
ATOM 755 C CA . ASP A 1 92 ? 15.499 1.629 -15.066 1.00 83.00 92 ASP A CA 1
ATOM 756 C C . ASP A 1 92 ? 14.062 1.115 -14.971 1.00 83.00 92 ASP A C 1
ATOM 758 O O . ASP A 1 92 ? 13.359 1.005 -15.973 1.00 83.00 92 ASP A O 1
ATOM 762 N N . LEU A 1 93 ? 13.597 0.810 -13.755 1.00 84.38 93 LEU A N 1
ATOM 763 C CA . LEU A 1 93 ? 12.214 0.393 -13.509 1.00 84.38 93 LEU A CA 1
ATOM 764 C C . LEU A 1 93 ? 11.319 1.612 -13.237 1.00 84.38 93 LEU A C 1
ATOM 766 O O . LEU A 1 93 ? 11.377 2.193 -12.150 1.00 84.38 93 LEU A O 1
ATOM 770 N N . LEU A 1 94 ? 10.428 1.937 -14.177 1.00 82.62 94 LEU A N 1
ATOM 771 C CA . LEU A 1 94 ? 9.447 3.024 -14.072 1.00 82.62 94 LEU A CA 1
ATOM 772 C C . LEU A 1 94 ? 8.037 2.470 -14.285 1.00 82.62 94 LEU A C 1
ATOM 774 O O . LEU A 1 94 ? 7.775 1.808 -15.286 1.00 82.62 94 LEU A O 1
ATOM 778 N N . ASN A 1 95 ? 7.123 2.720 -13.341 1.00 81.62 95 ASN A N 1
ATOM 779 C CA . ASN A 1 95 ? 5.716 2.294 -13.420 1.00 81.62 95 ASN A CA 1
ATOM 780 C C . ASN A 1 95 ? 5.533 0.837 -13.886 1.00 81.62 95 ASN A C 1
ATOM 782 O O . ASN A 1 95 ? 4.692 0.526 -14.724 1.00 81.62 95 ASN A O 1
ATOM 786 N N . SER A 1 96 ? 6.357 -0.057 -13.325 1.00 83.38 96 SER A N 1
ATOM 787 C CA . SER A 1 96 ? 6.366 -1.503 -13.603 1.00 83.38 96 SER A CA 1
ATOM 788 C C . SER A 1 96 ? 6.892 -1.914 -14.984 1.00 83.38 96 SER A C 1
ATOM 790 O O . SER A 1 96 ? 6.777 -3.079 -15.350 1.00 83.38 96 SER A O 1
ATOM 792 N N . THR A 1 97 ? 7.497 -0.995 -15.734 1.00 84.56 97 THR A N 1
ATOM 793 C CA . THR A 1 97 ? 8.172 -1.272 -17.008 1.00 84.56 97 THR A CA 1
ATOM 794 C C . THR A 1 97 ? 9.663 -0.971 -16.873 1.00 84.56 97 THR A C 1
ATOM 796 O O . THR A 1 97 ? 10.041 0.033 -16.272 1.00 84.56 97 THR A O 1
ATOM 799 N N . CYS A 1 98 ? 10.513 -1.847 -17.406 1.00 87.25 98 CYS A N 1
ATOM 800 C CA . CYS A 1 98 ? 11.956 -1.629 -17.445 1.00 87.25 98 CYS A CA 1
ATOM 801 C C . CYS A 1 98 ? 12.341 -0.894 -18.731 1.00 87.25 98 CYS A C 1
ATOM 803 O O . CYS A 1 98 ? 11.925 -1.289 -19.819 1.00 87.25 98 CYS A O 1
ATOM 805 N N . TYR A 1 99 ? 13.167 0.136 -18.606 1.00 83.75 99 TYR A N 1
ATOM 806 C CA . TYR A 1 99 ? 13.660 0.951 -19.708 1.00 83.75 99 TYR A CA 1
ATOM 807 C C . TYR A 1 99 ? 15.177 0.849 -19.764 1.00 83.75 99 TYR A C 1
ATOM 809 O O . TYR A 1 99 ? 15.839 0.944 -18.738 1.00 83.75 99 TYR A O 1
ATOM 817 N N . ASN A 1 100 ? 15.737 0.660 -20.952 1.00 83.62 100 ASN A N 1
ATOM 818 C CA . ASN A 1 100 ? 17.165 0.824 -21.174 1.00 83.62 100 ASN A CA 1
ATOM 819 C C . ASN A 1 100 ? 17.349 2.076 -22.017 1.00 83.62 100 ASN A C 1
ATOM 821 O O . ASN A 1 100 ? 16.820 2.169 -23.127 1.00 83.62 100 ASN A O 1
ATOM 825 N N . PHE A 1 101 ? 18.062 3.048 -21.468 1.00 75.38 101 PHE A N 1
ATOM 826 C CA . PHE A 1 101 ? 18.375 4.261 -22.189 1.00 75.38 101 PHE A CA 1
ATOM 827 C C . PHE A 1 101 ? 19.769 4.132 -22.783 1.00 75.38 101 PHE A C 1
ATOM 829 O O . PHE A 1 101 ? 20.769 4.124 -22.067 1.00 75.38 101 PHE A O 1
ATOM 836 N N . ALA A 1 102 ? 19.835 4.086 -24.110 1.00 67.62 102 ALA A N 1
ATOM 837 C CA . ALA A 1 102 ? 21.078 4.139 -24.863 1.00 67.62 102 ALA A CA 1
ATOM 838 C C . ALA A 1 102 ? 21.652 5.577 -24.842 1.00 67.62 102 ALA A C 1
ATOM 840 O O . ALA A 1 102 ? 21.772 6.233 -25.872 1.00 67.62 102 ALA A O 1
ATOM 841 N N . ILE A 1 103 ? 21.949 6.101 -23.646 1.00 59.09 103 ILE A N 1
ATOM 842 C CA . ILE A 1 103 ? 22.523 7.431 -23.410 1.00 59.09 103 ILE A CA 1
ATOM 843 C C . ILE A 1 103 ? 24.007 7.230 -23.113 1.00 59.09 103 ILE A C 1
ATOM 845 O O . ILE A 1 103 ? 24.437 7.142 -21.967 1.00 59.09 103 ILE A O 1
ATOM 849 N N . SER A 1 104 ? 24.819 7.125 -24.156 1.00 53.00 104 SER A N 1
ATOM 850 C CA . SER A 1 104 ? 26.257 7.331 -24.015 1.00 53.00 104 SER A CA 1
ATOM 851 C C . SER A 1 104 ? 26.719 8.259 -25.126 1.00 53.00 104 SER A C 1
ATOM 853 O O . SER A 1 104 ? 26.291 8.119 -26.270 1.00 53.00 104 SER A O 1
ATOM 855 N N . GLY A 1 105 ? 27.606 9.204 -24.800 1.00 48.75 105 GLY A N 1
ATOM 856 C CA . GLY A 1 105 ? 28.188 10.151 -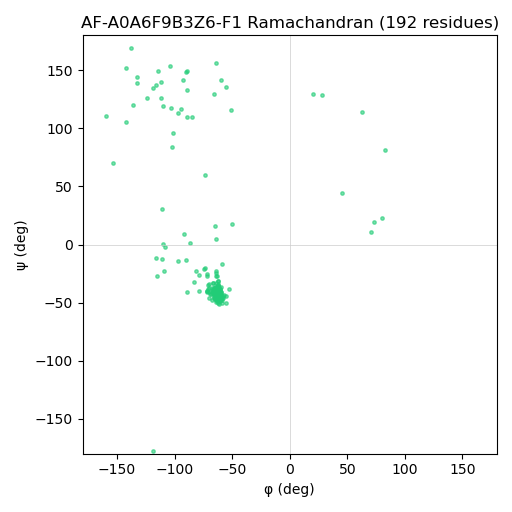25.763 1.00 48.75 105 GLY A CA 1
ATOM 857 C C . GLY A 1 105 ? 29.055 9.500 -26.852 1.00 48.75 105 GLY A C 1
ATOM 858 O O . GLY A 1 105 ? 29.676 10.206 -27.635 1.00 48.75 105 GLY A O 1
ATOM 859 N N . ALA A 1 106 ? 29.109 8.164 -26.885 1.00 48.66 106 ALA A N 1
ATOM 860 C CA . ALA A 1 106 ? 29.827 7.338 -27.847 1.00 48.66 106 ALA A CA 1
ATOM 861 C C . ALA A 1 106 ? 28.889 6.572 -28.805 1.00 48.66 106 ALA A C 1
ATOM 863 O O . ALA A 1 106 ? 29.371 5.808 -29.639 1.00 48.66 106 ALA A O 1
ATOM 864 N N . ILE A 1 107 ? 27.563 6.728 -28.687 1.00 54.72 107 ILE A N 1
ATOM 865 C CA . ILE A 1 107 ? 26.613 6.091 -29.605 1.00 54.72 107 ILE A CA 1
ATOM 866 C C . ILE A 1 107 ? 26.443 6.981 -30.833 1.00 54.72 107 ILE A C 1
ATOM 868 O O . ILE A 1 107 ? 25.840 8.051 -30.775 1.00 54.72 107 ILE A O 1
ATOM 872 N N . GLU A 1 108 ? 26.965 6.507 -31.961 1.00 57.38 108 GLU A N 1
ATOM 873 C CA . GLU A 1 108 ? 26.574 7.002 -33.276 1.00 57.38 108 GLU A CA 1
ATOM 874 C C . GLU A 1 108 ? 25.053 6.880 -33.428 1.00 57.38 108 GLU A C 1
ATOM 876 O O . GLU A 1 108 ? 24.461 5.861 -33.061 1.00 57.38 108 GLU A O 1
ATOM 881 N N . SER A 1 109 ? 24.414 7.925 -33.957 1.00 62.69 109 SER A N 1
ATOM 882 C CA . SER A 1 109 ? 22.988 7.903 -34.287 1.00 62.69 109 SER A CA 1
ATOM 883 C C . SER A 1 109 ? 22.673 6.668 -35.138 1.00 62.69 109 SER A C 1
ATOM 885 O O . SER A 1 109 ? 23.187 6.527 -36.246 1.00 62.69 109 SER A O 1
ATOM 887 N N . ARG A 1 110 ? 21.851 5.758 -34.606 1.00 68.44 110 ARG A N 1
ATOM 888 C CA . ARG A 1 110 ? 21.429 4.534 -35.299 1.00 68.44 110 ARG A CA 1
ATOM 889 C C . ARG A 1 110 ? 20.150 4.790 -36.081 1.00 68.44 110 ARG A C 1
ATOM 891 O O . ARG A 1 110 ? 19.289 5.557 -35.648 1.00 68.44 110 ARG A O 1
ATOM 898 N N . SER A 1 111 ? 19.974 4.094 -37.202 1.00 79.81 111 SER A N 1
ATOM 899 C CA . SER A 1 111 ? 18.666 4.063 -37.856 1.00 79.81 111 SER A CA 1
ATOM 900 C C . SER A 1 111 ? 17.627 3.377 -36.956 1.00 79.81 111 SER A C 1
ATOM 902 O O . SER A 1 111 ? 17.953 2.532 -36.118 1.00 79.81 111 SER A O 1
ATOM 904 N N . TRP A 1 112 ? 16.345 3.689 -37.161 1.00 76.69 112 TRP A N 1
ATOM 905 C CA . TRP A 1 112 ? 15.242 3.064 -36.419 1.00 76.69 112 TRP A CA 1
ATOM 906 C C . TRP A 1 112 ? 15.266 1.529 -36.463 1.00 76.69 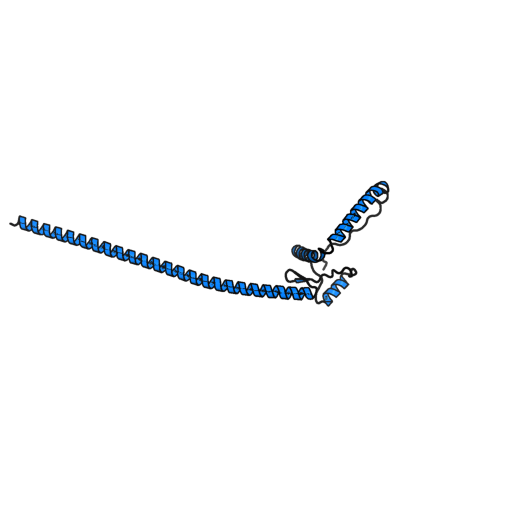112 TRP A C 1
ATOM 908 O O . TRP A 1 112 ? 14.974 0.876 -35.462 1.00 76.69 112 TRP A O 1
ATOM 918 N N . GLY A 1 113 ? 15.625 0.947 -37.612 1.00 81.50 113 GLY A N 1
ATOM 919 C CA . GLY A 1 113 ? 15.710 -0.505 -37.777 1.00 81.50 113 GLY A CA 1
ATOM 920 C C . GLY A 1 113 ? 16.844 -1.132 -36.963 1.00 81.50 113 GLY A C 1
ATOM 921 O O . GLY A 1 113 ? 16.651 -2.177 -36.343 1.00 81.50 113 GLY A O 1
ATOM 922 N N . GLU A 1 114 ? 18.006 -0.480 -36.917 1.00 81.19 114 GLU A N 1
ATOM 923 C CA . GLU A 1 114 ? 19.158 -0.932 -36.128 1.00 81.19 114 GLU A CA 1
ATOM 924 C C . GLU A 1 114 ? 18.901 -0.801 -34.628 1.00 81.19 114 GLU A C 1
ATOM 926 O O . GLU A 1 114 ? 19.181 -1.736 -33.881 1.00 81.19 114 GLU A O 1
ATOM 931 N N . ALA A 1 115 ? 18.304 0.313 -34.195 1.00 80.88 115 ALA A N 1
ATOM 932 C CA . ALA A 1 115 ? 17.902 0.509 -32.806 1.00 80.88 115 ALA A CA 1
ATOM 933 C C . ALA A 1 115 ? 16.898 -0.564 -32.358 1.00 80.88 115 ALA A C 1
ATOM 935 O O . ALA A 1 115 ? 17.066 -1.174 -31.305 1.00 80.88 115 ALA A O 1
ATOM 936 N N . ARG A 1 116 ? 15.894 -0.872 -33.191 1.00 85.19 116 ARG A N 1
ATOM 937 C CA . ARG A 1 116 ? 14.936 -1.941 -32.891 1.00 85.19 116 ARG A CA 1
ATOM 938 C C . ARG A 1 116 ? 15.600 -3.311 -32.801 1.00 85.19 116 ARG A C 1
ATOM 940 O O . ARG A 1 116 ? 15.304 -4.072 -31.886 1.00 85.19 116 ARG A O 1
ATOM 947 N N . LYS A 1 117 ? 16.495 -3.634 -33.739 1.00 86.19 117 LYS A N 1
ATOM 948 C CA . LYS A 1 117 ? 17.234 -4.905 -33.741 1.00 86.19 117 LYS A CA 1
ATOM 949 C C . LYS A 1 117 ? 18.089 -5.062 -32.481 1.00 86.19 117 LYS A C 1
ATOM 951 O O . LYS A 1 117 ? 18.157 -6.158 -31.935 1.00 86.19 117 LYS A O 1
ATOM 956 N N . ASP A 1 118 ? 18.6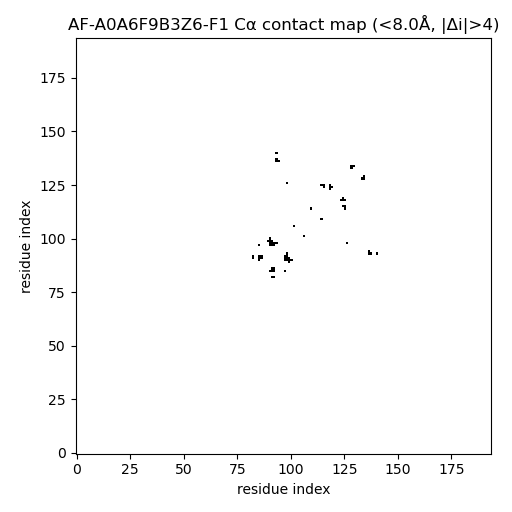99 -3.978 -32.016 1.00 83.06 118 ASP A N 1
ATOM 957 C CA . ASP A 1 118 ? 19.461 -3.940 -30.769 1.00 83.06 118 ASP A CA 1
ATOM 958 C C . ASP A 1 118 ? 18.567 -4.174 -29.539 1.00 83.06 118 ASP A C 1
ATOM 960 O O . ASP A 1 118 ? 18.867 -5.056 -28.734 1.00 83.06 118 ASP A O 1
ATOM 964 N N . CYS A 1 119 ? 17.412 -3.504 -29.435 1.00 83.00 119 CYS A N 1
ATOM 965 C CA . CYS A 1 119 ? 16.440 -3.774 -28.367 1.00 83.00 119 CYS A CA 1
ATOM 966 C C . CYS A 1 119 ? 15.970 -5.238 -28.373 1.00 83.00 119 CYS A C 1
ATOM 968 O O . CYS A 1 119 ? 15.966 -5.886 -27.326 1.00 83.00 119 CYS A O 1
ATOM 970 N N . LEU A 1 120 ? 15.654 -5.785 -29.552 1.00 87.88 120 LEU A N 1
ATOM 971 C CA . LEU A 1 120 ? 15.244 -7.184 -29.717 1.00 87.88 120 LEU A CA 1
ATOM 972 C C . LEU A 1 120 ? 16.348 -8.164 -29.310 1.00 87.88 120 LEU A C 1
ATOM 974 O O . LEU A 1 120 ? 16.051 -9.212 -28.740 1.00 87.88 120 LEU A O 1
ATOM 978 N N . SER A 1 121 ? 17.619 -7.824 -29.550 1.00 88.00 121 SER A N 1
ATOM 979 C CA . SER A 1 121 ? 18.758 -8.646 -29.120 1.00 88.00 121 SER A CA 1
ATOM 980 C C . SER A 1 121 ? 18.864 -8.764 -27.594 1.00 88.00 121 SER A C 1
ATOM 982 O O . SER A 1 121 ? 19.319 -9.786 -27.085 1.00 88.00 121 SER A O 1
ATOM 984 N N . HIS A 1 122 ? 18.356 -7.763 -26.871 1.00 83.25 122 HIS A N 1
ATOM 985 C CA . HIS A 1 122 ? 18.245 -7.753 -25.414 1.00 83.25 122 HIS A CA 1
ATOM 986 C C . HIS A 1 122 ? 16.895 -8.295 -24.902 1.00 83.25 122 HIS A C 1
ATOM 988 O O . HIS A 1 122 ? 16.603 -8.186 -23.712 1.00 83.25 122 HIS A O 1
ATOM 994 N N . GLY A 1 123 ? 16.055 -8.869 -25.773 1.00 87.81 123 GLY A N 1
ATOM 995 C CA . GLY A 1 123 ? 14.730 -9.383 -25.406 1.00 87.81 123 GLY A CA 1
ATOM 996 C C . GLY A 1 123 ? 13.680 -8.298 -25.135 1.00 87.81 123 GLY A C 1
ATOM 997 O O . GLY A 1 123 ? 12.672 -8.578 -24.490 1.00 87.81 123 GLY A O 1
ATOM 998 N N . ALA A 1 124 ? 13.907 -7.072 -25.613 1.00 89.25 124 ALA A N 1
ATOM 999 C CA . ALA A 1 124 ? 13.010 -5.926 -25.477 1.00 89.25 124 ALA A CA 1
ATOM 1000 C C . ALA A 1 124 ? 12.552 -5.398 -26.851 1.00 89.25 124 ALA A C 1
ATOM 1002 O O . ALA A 1 124 ? 12.900 -5.942 -27.894 1.00 89.25 124 ALA A O 1
ATOM 1003 N N . ASP A 1 125 ? 11.772 -4.319 -26.870 1.00 90.25 125 ASP A N 1
ATOM 1004 C CA . ASP A 1 125 ? 11.415 -3.590 -28.094 1.00 90.25 125 ASP A CA 1
ATOM 1005 C C . ASP A 1 125 ? 11.482 -2.080 -27.823 1.00 90.25 125 ASP A C 1
ATOM 1007 O O . ASP A 1 125 ? 11.610 -1.641 -26.676 1.00 90.25 125 ASP A O 1
ATOM 1011 N N . LEU A 1 126 ? 11.407 -1.279 -28.882 1.00 84.88 126 LEU A N 1
ATOM 1012 C CA . LEU A 1 126 ? 11.384 0.173 -28.778 1.00 84.88 126 LEU A CA 1
ATOM 1013 C C . LEU A 1 126 ? 10.189 0.649 -27.947 1.00 84.88 126 LEU A C 1
ATOM 1015 O O . LEU A 1 126 ? 9.071 0.140 -28.056 1.00 84.88 126 LEU A O 1
ATOM 1019 N N . VAL A 1 127 ? 10.423 1.685 -27.143 1.00 83.81 127 VAL A N 1
ATOM 1020 C CA . VAL A 1 127 ? 9.381 2.284 -26.313 1.00 83.81 127 VAL A CA 1
ATOM 1021 C C . VAL A 1 127 ? 8.302 2.944 -27.174 1.00 83.81 127 VAL A C 1
ATOM 1023 O O . VAL A 1 127 ? 8.576 3.777 -28.035 1.00 83.81 127 VAL A O 1
ATOM 1026 N N . VAL A 1 128 ? 7.044 2.604 -26.898 1.00 83.31 128 VAL A N 1
ATOM 1027 C CA . VAL A 1 128 ? 5.876 3.305 -27.444 1.00 83.31 128 VAL A CA 1
ATOM 1028 C C . VAL A 1 128 ? 5.428 4.350 -26.434 1.00 83.31 128 VAL A C 1
ATOM 1030 O O . VAL A 1 128 ? 5.028 3.988 -25.331 1.00 83.31 128 VAL A O 1
ATOM 1033 N N . VAL A 1 129 ? 5.488 5.628 -26.795 1.00 78.75 129 VAL A N 1
ATOM 1034 C CA . VAL A 1 129 ? 4.964 6.730 -25.977 1.00 78.75 129 VAL A CA 1
ATOM 1035 C C . VAL A 1 129 ? 3.614 7.140 -26.554 1.00 78.75 129 VAL A C 1
ATOM 1037 O O . VAL A 1 129 ? 3.541 7.861 -27.545 1.00 78.75 129 VAL A O 1
ATOM 1040 N N . ASP A 1 130 ? 2.547 6.599 -25.980 1.00 80.38 130 ASP A N 1
ATOM 1041 C CA . ASP A 1 130 ? 1.159 6.772 -26.425 1.00 80.38 130 ASP A CA 1
ATOM 1042 C C . ASP A 1 130 ? 0.323 7.653 -25.486 1.00 80.38 130 ASP A C 1
ATOM 1044 O O . ASP A 1 130 ? -0.843 7.926 -25.768 1.00 80.38 130 ASP A O 1
ATOM 1048 N N . SER A 1 131 ? 0.919 8.114 -24.388 1.00 78.19 131 SER A N 1
ATOM 1049 C CA . SER A 1 131 ? 0.275 8.927 -23.362 1.00 78.19 131 SER A CA 1
ATOM 1050 C C . SER A 1 131 ? 1.225 9.990 -22.821 1.00 78.19 131 SER A C 1
ATOM 1052 O O . SER A 1 131 ? 2.450 9.821 -22.801 1.00 78.19 131 SER A O 1
ATOM 1054 N N . TRP A 1 132 ? 0.634 11.094 -22.372 1.00 75.19 132 TRP A N 1
ATOM 1055 C CA . TRP A 1 132 ? 1.352 12.196 -21.740 1.00 75.19 132 TRP A CA 1
ATOM 1056 C C . TRP A 1 132 ? 2.025 11.755 -20.438 1.00 75.19 132 TRP A C 1
ATOM 1058 O O . TRP A 1 132 ? 3.163 12.127 -20.162 1.00 75.19 132 TRP A O 1
ATOM 1068 N N . GLU A 1 133 ? 1.345 10.915 -19.663 1.00 76.56 133 GLU A N 1
ATOM 1069 C CA . GLU A 1 133 ? 1.835 10.364 -18.405 1.00 76.56 133 GLU A CA 1
ATOM 1070 C C . GLU A 1 133 ? 3.128 9.581 -18.638 1.00 76.56 133 GLU A C 1
ATOM 1072 O O . GLU A 1 133 ? 4.15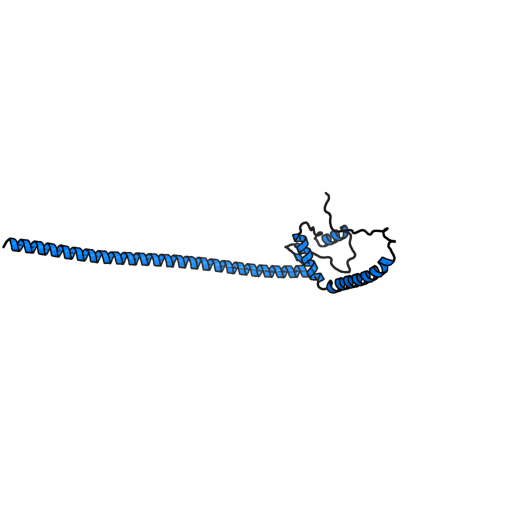5 9.883 -18.033 1.00 76.56 133 GLU A O 1
ATOM 1077 N N . LYS A 1 134 ? 3.121 8.665 -19.615 1.00 74.00 134 LYS A N 1
ATOM 1078 C CA . LYS A 1 134 ? 4.301 7.876 -19.976 1.00 74.00 134 LYS A CA 1
ATOM 1079 C C . LYS A 1 134 ? 5.450 8.746 -20.477 1.00 74.00 134 LYS A C 1
ATOM 1081 O O . LYS A 1 134 ? 6.608 8.469 -20.170 1.00 74.00 134 LYS A O 1
ATOM 1086 N N . GLN A 1 135 ? 5.144 9.803 -21.230 1.00 77.94 135 GLN A N 1
ATOM 1087 C CA . GLN A 1 135 ? 6.146 10.775 -21.659 1.00 77.94 135 GLN A CA 1
ATOM 1088 C C . GLN A 1 135 ? 6.795 11.471 -20.455 1.00 77.94 135 GLN A C 1
ATOM 1090 O O . GLN A 1 135 ? 8.020 11.558 -20.391 1.00 77.94 135 GLN A O 1
ATOM 1095 N N . MET A 1 136 ? 5.997 11.927 -19.489 1.00 79.50 136 MET A N 1
ATOM 1096 C CA . MET A 1 136 ? 6.497 12.598 -18.288 1.00 79.50 136 MET A CA 1
ATOM 1097 C C . MET A 1 136 ? 7.301 11.670 -17.377 1.00 79.50 136 MET A C 1
ATOM 1099 O O . MET A 1 136 ? 8.352 12.069 -16.873 1.00 79.50 136 MET A O 1
ATOM 1103 N N . ASP A 1 137 ? 6.869 10.421 -17.219 1.00 75.00 137 ASP A N 1
ATOM 1104 C CA . ASP A 1 137 ? 7.602 9.415 -16.449 1.00 75.00 137 ASP A CA 1
ATOM 1105 C C . ASP A 1 137 ? 9.004 9.183 -17.023 1.00 75.00 137 ASP A C 1
ATOM 1107 O O . ASP A 1 137 ? 9.994 9.205 -16.288 1.00 75.00 137 ASP A O 1
ATOM 1111 N N . ILE A 1 138 ? 9.094 9.018 -18.346 1.00 75.06 138 ILE A N 1
ATOM 1112 C CA . ILE A 1 138 ? 10.357 8.804 -19.058 1.00 75.06 138 ILE A CA 1
ATOM 1113 C C . ILE A 1 138 ? 11.264 10.035 -18.934 1.00 75.06 138 ILE A C 1
ATOM 1115 O O . ILE A 1 138 ? 12.420 9.897 -18.532 1.00 75.06 138 ILE A O 1
ATOM 1119 N N . LEU A 1 139 ? 10.741 11.236 -19.213 1.00 74.81 139 LEU A N 1
ATOM 1120 C CA . LEU A 1 139 ? 11.513 12.483 -19.145 1.00 74.81 139 LEU A CA 1
ATOM 1121 C C . LEU A 1 139 ? 12.072 12.732 -17.736 1.00 74.81 139 LEU A C 1
ATOM 1123 O O . LEU A 1 139 ? 13.269 12.978 -17.572 1.00 74.81 139 LEU A O 1
ATOM 1127 N N . SER A 1 140 ? 11.238 12.556 -16.707 1.00 71.69 140 SER A N 1
ATOM 1128 C CA . SER A 1 140 ? 11.647 12.735 -15.308 1.00 71.69 140 SER A CA 1
ATOM 1129 C C . SER A 1 140 ? 12.720 11.736 -14.844 1.00 71.69 140 SER A C 1
ATOM 1131 O O . SER A 1 140 ? 13.467 12.013 -13.899 1.00 71.69 140 SER A O 1
ATOM 1133 N N . SER A 1 141 ? 12.814 10.570 -15.495 1.00 65.00 141 SER A N 1
ATOM 1134 C CA . SER A 1 141 ? 13.865 9.583 -15.239 1.00 65.00 141 SER A CA 1
ATOM 1135 C C . SER A 1 141 ? 15.181 9.969 -15.908 1.00 65.00 141 SER A C 1
ATOM 1137 O O . SER A 1 141 ? 16.236 9.841 -15.290 1.00 65.00 141 SER A O 1
ATOM 1139 N N . THR A 1 142 ? 15.124 10.502 -17.132 1.00 61.53 142 THR A N 1
ATOM 1140 C CA . THR A 1 142 ? 16.313 10.932 -17.885 1.00 61.53 142 THR A CA 1
ATOM 1141 C C . THR A 1 142 ? 16.962 12.204 -17.331 1.00 61.53 142 THR A C 1
ATOM 1143 O O . THR A 1 142 ? 18.180 12.362 -17.422 1.00 61.53 142 THR A O 1
ATOM 1146 N N . ASP A 1 143 ? 16.201 13.086 -16.676 1.00 54.31 143 ASP A N 1
ATOM 1147 C CA . ASP A 1 143 ? 16.755 14.298 -16.057 1.00 54.31 143 ASP A CA 1
ATOM 1148 C C . ASP A 1 143 ? 17.692 13.986 -14.880 1.00 54.31 143 ASP A C 1
ATOM 1150 O O . ASP A 1 143 ? 18.719 14.639 -14.704 1.00 54.31 143 ASP A O 1
ATOM 1154 N N . LYS A 1 144 ? 17.439 12.911 -14.121 1.00 49.41 144 LYS A N 1
ATOM 1155 C CA . LYS A 1 144 ? 18.284 12.522 -12.974 1.00 49.41 144 LYS A CA 1
ATOM 1156 C C . LYS A 1 144 ? 19.720 12.170 -13.372 1.00 49.41 144 LYS A C 1
ATOM 1158 O O . LYS A 1 144 ? 20.640 12.418 -12.592 1.00 49.41 144 LYS A O 1
ATOM 1163 N N . THR A 1 145 ? 19.921 11.637 -14.575 1.00 47.34 145 THR A N 1
ATOM 1164 C CA . THR A 1 145 ? 21.245 11.352 -15.154 1.00 47.34 145 THR A CA 1
ATOM 1165 C C . THR A 1 145 ? 21.905 12.587 -15.776 1.00 47.34 145 THR A C 1
ATOM 1167 O O . THR A 1 145 ? 23.131 12.664 -15.838 1.00 47.34 145 THR A O 1
ATOM 1170 N N . ASN A 1 146 ? 21.118 13.598 -16.150 1.00 49.16 146 ASN A N 1
ATOM 1171 C CA . ASN A 1 146 ? 21.580 14.796 -16.853 1.00 49.16 146 ASN A CA 1
ATOM 1172 C C . ASN A 1 146 ? 22.001 15.945 -15.920 1.00 49.16 146 ASN A C 1
ATOM 1174 O O . ASN A 1 146 ? 22.721 16.849 -16.347 1.00 49.16 146 ASN A O 1
ATOM 1178 N N . ASN A 1 147 ? 21.669 15.876 -14.627 1.00 45.91 147 ASN A N 1
ATOM 1179 C CA . ASN A 1 147 ? 22.068 16.867 -13.613 1.00 45.91 147 ASN A CA 1
ATOM 1180 C C . ASN A 1 147 ? 23.592 17.042 -13.462 1.00 45.91 147 ASN A C 1
ATOM 1182 O O . ASN A 1 147 ? 24.044 18.020 -12.868 1.00 45.91 147 ASN A O 1
ATOM 1186 N N . LYS A 1 148 ? 24.397 16.095 -13.965 1.00 47.12 148 LYS A N 1
ATOM 1187 C CA . LYS A 1 148 ? 25.866 16.173 -13.929 1.00 47.12 148 LYS A CA 1
ATOM 1188 C C . LYS A 1 148 ? 26.488 16.713 -15.224 1.00 47.12 148 LYS A C 1
ATOM 1190 O O . LYS A 1 148 ? 27.655 17.085 -15.200 1.00 47.12 148 LYS A O 1
ATOM 1195 N N . ILE A 1 149 ? 25.731 16.775 -16.324 1.00 50.31 149 ILE A N 1
ATOM 1196 C CA . ILE A 1 149 ? 26.230 17.194 -17.648 1.00 50.31 149 ILE A CA 1
ATOM 1197 C C . ILE A 1 149 ? 25.565 18.505 -18.124 1.00 50.31 149 ILE A C 1
ATOM 1199 O O . ILE A 1 149 ? 26.214 19.313 -18.784 1.00 50.31 149 ILE A O 1
ATOM 1203 N N . GLN A 1 150 ? 24.339 18.823 -17.691 1.00 44.50 150 GLN A N 1
ATOM 1204 C CA . GLN A 1 150 ? 23.609 19.997 -18.196 1.00 44.50 150 GLN A CA 1
ATOM 1205 C C . GLN A 1 150 ? 24.090 21.366 -17.689 1.00 44.50 150 GLN A C 1
ATOM 1207 O O . GLN A 1 150 ? 23.854 22.369 -18.358 1.00 44.50 150 GLN A O 1
ATOM 1212 N N . LEU A 1 151 ? 24.794 21.462 -16.557 1.00 47.56 151 LEU A N 1
ATOM 1213 C CA . LEU A 1 151 ? 25.262 22.771 -16.066 1.00 47.56 151 LEU A CA 1
ATOM 1214 C C . LEU A 1 151 ? 26.402 23.363 -16.911 1.00 47.56 151 LEU A C 1
ATOM 1216 O O . LEU A 1 151 ? 26.550 24.582 -16.962 1.00 47.56 151 LEU A O 1
ATOM 1220 N N . ILE A 1 152 ? 27.179 22.527 -17.605 1.00 49.84 152 ILE A N 1
ATOM 1221 C CA . ILE A 1 152 ? 28.290 22.984 -18.453 1.00 49.84 152 ILE A CA 1
ATOM 1222 C C . ILE A 1 152 ? 27.791 23.268 -19.876 1.00 49.84 152 ILE A C 1
ATOM 1224 O O . ILE A 1 152 ? 28.147 24.294 -20.453 1.00 49.84 152 ILE A O 1
ATOM 1228 N N . GLU A 1 153 ? 26.910 22.425 -20.422 1.00 49.69 153 GLU A N 1
ATOM 1229 C CA . GLU A 1 153 ? 26.396 22.601 -21.785 1.00 49.69 153 GLU A CA 1
ATOM 1230 C C . GLU A 1 153 ? 25.423 23.776 -21.904 1.00 49.69 153 GLU A C 1
ATOM 1232 O O . GLU A 1 153 ? 25.560 24.569 -22.830 1.00 49.69 153 GLU A O 1
ATOM 1237 N N . VAL A 1 154 ? 24.517 23.986 -20.938 1.00 54.12 154 VAL A N 1
ATOM 1238 C CA . VAL A 1 154 ? 23.646 25.178 -20.943 1.00 54.12 154 VAL A CA 1
ATOM 1239 C C . VAL A 1 154 ? 24.480 26.456 -20.802 1.00 54.12 154 VAL A C 1
ATOM 1241 O O . VAL A 1 154 ? 24.195 27.453 -21.462 1.00 54.12 154 VAL A O 1
ATOM 1244 N N . GLY A 1 155 ? 25.559 26.421 -20.011 1.00 58.69 155 GLY A N 1
ATOM 1245 C CA . GLY A 1 155 ? 26.505 27.531 -19.885 1.00 58.69 155 GLY A CA 1
ATOM 1246 C C . GLY A 1 155 ? 27.221 27.857 -21.199 1.00 58.69 155 GLY A C 1
ATOM 1247 O O . GLY A 1 155 ? 27.290 29.022 -21.579 1.00 58.69 155 GLY A O 1
ATOM 1248 N N . LEU A 1 156 ? 27.697 26.843 -21.928 1.00 64.31 156 LEU A N 1
ATOM 1249 C CA . LEU A 1 156 ? 28.349 27.009 -23.234 1.00 64.31 156 LEU A CA 1
ATOM 1250 C C . LEU A 1 156 ? 27.365 27.416 -24.341 1.00 64.31 156 LEU A C 1
ATOM 1252 O O . LEU A 1 156 ? 27.715 28.219 -25.207 1.00 64.31 156 LEU A O 1
ATOM 1256 N N . VAL A 1 157 ? 26.122 26.932 -24.300 1.00 64.62 157 VAL A N 1
ATOM 1257 C CA . VAL A 1 157 ? 25.046 27.353 -25.213 1.00 64.62 157 VAL A CA 1
ATOM 1258 C C . VAL A 1 157 ? 24.652 28.808 -24.952 1.00 64.62 157 VAL A C 1
ATOM 1260 O O . VAL A 1 157 ? 24.474 29.571 -25.892 1.00 64.62 157 VAL A O 1
ATOM 1263 N N . MET A 1 158 ? 24.602 29.246 -23.692 1.00 69.25 158 MET A N 1
ATOM 1264 C CA . MET A 1 158 ? 24.347 30.649 -23.347 1.00 69.25 158 MET A CA 1
ATOM 1265 C C . MET A 1 158 ? 25.533 31.556 -23.694 1.00 69.25 158 MET A C 1
ATOM 1267 O O . MET A 1 158 ? 25.331 32.662 -24.188 1.00 69.25 158 MET A O 1
ATOM 1271 N N . LEU A 1 159 ? 26.772 31.093 -23.493 1.00 68.44 159 LEU A N 1
ATOM 1272 C CA . LEU A 1 159 ? 27.973 31.843 -23.872 1.00 68.44 159 LEU A CA 1
ATOM 1273 C C . LEU A 1 159 ? 28.086 31.974 -25.398 1.00 68.44 159 LEU A C 1
ATOM 1275 O O . LEU A 1 159 ? 28.382 33.054 -25.902 1.00 68.44 159 LEU A O 1
ATOM 1279 N N . SER A 1 160 ? 27.795 30.901 -26.138 1.00 68.50 160 SER A N 1
ATOM 1280 C CA . SER A 1 160 ? 27.735 30.936 -27.603 1.00 68.50 160 SER A CA 1
ATOM 1281 C C . SER A 1 160 ? 26.563 31.775 -28.107 1.00 68.50 160 SER A C 1
ATOM 1283 O O . SER A 1 160 ? 26.757 32.533 -29.045 1.00 68.50 160 SER A O 1
ATOM 1285 N N . ALA A 1 161 ? 25.393 31.750 -27.462 1.00 64.50 161 ALA A N 1
ATOM 1286 C CA . ALA A 1 161 ? 24.275 32.635 -27.796 1.00 64.50 161 ALA A CA 1
ATOM 1287 C C . ALA A 1 161 ? 24.598 34.119 -27.542 1.00 64.50 161 ALA A C 1
ATOM 1289 O O . ALA A 1 161 ? 24.196 34.974 -28.328 1.00 64.50 161 ALA A O 1
ATOM 1290 N N . LEU A 1 162 ? 25.356 34.434 -26.485 1.00 66.75 162 LEU A N 1
ATOM 1291 C CA . LEU A 1 162 ? 25.829 35.793 -26.203 1.00 66.75 162 LEU A CA 1
ATOM 1292 C C . LEU A 1 162 ? 26.886 36.257 -27.214 1.00 66.75 162 LEU A C 1
ATOM 1294 O O . LEU A 1 162 ? 26.819 37.395 -27.670 1.00 66.75 162 LEU A O 1
ATOM 1298 N N . LEU A 1 163 ? 27.820 35.385 -27.606 1.00 66.12 163 LEU A N 1
ATOM 1299 C CA . LEU A 1 163 ? 28.797 35.676 -28.662 1.00 66.12 163 LEU A CA 1
ATOM 1300 C C . LEU A 1 163 ? 28.110 35.838 -30.028 1.00 66.12 163 LEU A C 1
ATOM 1302 O O . LEU A 1 163 ? 28.355 36.820 -30.723 1.00 66.12 163 LEU A O 1
ATOM 1306 N N . LEU A 1 164 ? 27.145 34.969 -30.346 1.00 60.66 164 LEU A N 1
ATOM 1307 C CA . LEU A 1 164 ? 26.301 35.082 -31.536 1.00 60.66 164 LEU A CA 1
ATOM 1308 C C . LEU A 1 164 ? 25.473 36.371 -31.527 1.00 60.66 164 LEU A C 1
ATOM 1310 O O . LEU A 1 164 ? 25.300 36.971 -32.577 1.00 60.66 164 LEU A O 1
ATOM 1314 N N . ALA A 1 165 ? 24.984 36.848 -30.379 1.00 61.19 165 ALA A N 1
ATOM 1315 C CA . ALA A 1 165 ? 24.257 38.117 -30.302 1.00 61.19 165 ALA A CA 1
ATOM 1316 C C . ALA A 1 165 ? 25.154 39.335 -30.600 1.00 61.19 165 ALA A C 1
ATOM 1318 O O . ALA A 1 165 ? 24.690 40.306 -31.201 1.00 61.19 165 ALA A O 1
ATOM 1319 N N . VAL A 1 166 ? 26.440 39.274 -30.233 1.00 57.69 166 VAL A N 1
ATOM 1320 C CA . VAL A 1 166 ? 27.441 40.300 -30.578 1.00 57.69 166 VAL A CA 1
ATOM 1321 C C . VAL A 1 166 ? 27.788 40.239 -32.072 1.00 57.69 166 VAL A C 1
ATOM 1323 O O . VAL A 1 166 ? 27.835 41.282 -32.727 1.00 57.69 166 VAL A O 1
ATOM 1326 N N . ASP A 1 167 ? 27.908 39.037 -32.640 1.00 52.97 167 ASP A N 1
ATOM 1327 C CA . ASP A 1 167 ? 28.145 38.829 -34.075 1.00 52.97 167 ASP A CA 1
ATOM 1328 C C . ASP A 1 167 ? 26.924 39.201 -34.939 1.00 52.97 167 ASP A C 1
ATOM 1330 O O . ASP A 1 167 ? 27.074 39.757 -36.027 1.00 52.97 167 ASP A O 1
ATOM 1334 N N . ILE A 1 168 ? 25.701 38.982 -34.445 1.00 52.34 168 ILE A N 1
ATOM 1335 C CA . ILE A 1 168 ? 24.441 39.414 -35.070 1.00 52.34 168 ILE A CA 1
ATOM 1336 C C . ILE A 1 168 ? 24.304 40.944 -34.996 1.00 52.34 168 ILE A C 1
ATOM 1338 O O . ILE A 1 168 ? 23.869 41.560 -35.967 1.00 52.34 168 ILE A O 1
ATOM 1342 N N . GLY A 1 169 ? 24.734 41.588 -33.903 1.00 53.06 169 GLY A N 1
ATOM 1343 C CA . GLY A 1 169 ? 24.741 43.052 -33.771 1.00 53.06 169 GLY A CA 1
ATOM 1344 C C . GLY A 1 169 ? 25.648 43.757 -34.789 1.00 53.06 169 GLY A C 1
ATOM 1345 O O . GLY A 1 169 ? 25.279 44.806 -35.316 1.00 53.06 169 GLY A O 1
ATOM 1346 N N . VAL A 1 170 ? 26.789 43.148 -35.129 1.00 48.53 170 VAL A N 1
ATOM 1347 C CA . VAL A 1 170 ? 27.693 43.619 -36.197 1.00 48.53 170 VAL A CA 1
ATOM 1348 C C . VAL A 1 170 ? 27.228 43.139 -37.587 1.00 48.53 170 VAL A C 1
ATOM 1350 O O . VAL A 1 170 ? 27.365 43.854 -38.581 1.00 48.53 170 VAL A O 1
ATOM 1353 N N . GLY A 1 171 ? 26.614 41.955 -37.676 1.00 47.66 171 GLY A N 1
ATOM 1354 C CA . GLY A 1 171 ? 26.155 41.320 -38.918 1.00 47.66 171 GLY A CA 1
ATOM 1355 C C . GLY A 1 171 ? 24.837 41.855 -39.497 1.00 47.66 171 GLY A C 1
ATOM 1356 O O . GLY A 1 171 ? 24.657 41.829 -40.718 1.00 47.66 171 GLY A O 1
ATOM 1357 N N . ILE A 1 172 ? 23.938 42.411 -38.674 1.00 46.06 172 ILE A N 1
ATOM 1358 C CA . ILE A 1 172 ? 22.684 43.053 -39.123 1.00 46.06 172 ILE A CA 1
ATOM 1359 C C . ILE A 1 172 ? 22.970 44.279 -40.005 1.00 46.06 172 ILE A C 1
ATOM 1361 O O . ILE A 1 172 ? 22.186 44.594 -40.903 1.00 46.06 172 ILE A O 1
ATOM 1365 N N . GLN A 1 173 ? 24.121 44.932 -39.825 1.00 45.12 173 GLN A N 1
ATOM 1366 C CA . GLN A 1 173 ? 24.529 46.047 -40.677 1.00 45.12 173 GLN A CA 1
ATOM 1367 C C . GLN A 1 173 ? 24.981 45.588 -42.080 1.00 45.12 173 GLN A C 1
ATOM 1369 O O . GLN A 1 173 ? 24.921 46.382 -43.016 1.00 45.12 173 GLN A O 1
ATOM 1374 N N . ASN A 1 174 ? 25.348 44.308 -42.258 1.00 44.09 174 ASN A N 1
ATOM 1375 C CA . ASN A 1 174 ? 25.980 43.807 -43.485 1.00 44.09 174 ASN A CA 1
ATOM 1376 C C . ASN A 1 174 ? 25.150 42.859 -44.355 1.00 44.09 174 ASN A C 1
ATOM 1378 O O . ASN A 1 174 ? 25.554 42.619 -45.490 1.00 44.09 174 ASN A O 1
ATOM 1382 N N . SER A 1 175 ? 24.012 42.307 -43.924 1.00 36.50 175 SER A N 1
ATOM 1383 C CA . SER A 1 175 ? 23.292 41.404 -44.835 1.00 36.50 175 SER A CA 1
ATOM 1384 C C . SER A 1 175 ? 21.785 41.300 -44.623 1.00 36.50 175 SER A C 1
ATOM 1386 O O . SER A 1 175 ? 21.218 40.222 -44.488 1.00 36.50 175 SER A O 1
ATOM 1388 N N . LYS A 1 176 ? 21.111 42.398 -44.970 1.00 40.00 176 LYS A N 1
ATOM 1389 C CA . LYS A 1 176 ? 19.907 42.379 -45.834 1.00 40.00 176 LYS A CA 1
ATOM 1390 C C . LYS A 1 176 ? 20.083 41.573 -47.157 1.00 40.00 176 LYS A C 1
ATOM 1392 O O . LYS A 1 176 ? 19.353 41.786 -48.113 1.00 40.00 176 LYS A O 1
ATOM 1397 N N . ILE A 1 177 ? 21.088 40.698 -47.257 1.00 43.75 177 ILE A N 1
ATOM 1398 C CA . ILE A 1 177 ? 21.571 40.025 -48.470 1.00 43.75 177 ILE A CA 1
ATOM 1399 C C . ILE A 1 177 ? 21.212 38.529 -48.463 1.00 43.75 177 ILE A C 1
ATOM 1401 O O . ILE A 1 177 ? 21.093 37.937 -49.530 1.00 43.75 177 ILE A O 1
ATOM 1405 N N . SER A 1 178 ? 20.973 37.901 -47.305 1.00 32.38 178 SER A N 1
ATOM 1406 C CA . SER A 1 178 ? 20.693 36.456 -47.229 1.00 32.38 178 SER A CA 1
ATOM 1407 C C . SER A 1 178 ? 19.251 36.120 -46.831 1.00 32.38 178 SER A C 1
ATOM 1409 O O . SER A 1 178 ? 18.979 35.049 -46.296 1.00 32.38 178 SER A O 1
ATOM 1411 N N . GLU A 1 179 ? 18.296 36.977 -47.186 1.00 35.69 179 GLU A N 1
ATOM 1412 C CA . GLU A 1 179 ? 16.847 36.693 -47.189 1.00 35.69 179 GLU A CA 1
ATOM 1413 C C . GLU A 1 179 ? 16.457 35.598 -48.222 1.00 35.69 179 GLU A C 1
ATOM 1415 O O . GLU A 1 179 ? 15.299 35.439 -48.589 1.00 35.69 179 GLU A O 1
ATOM 1420 N N . LYS A 1 180 ? 17.430 34.826 -48.732 1.00 42.12 180 LYS A N 1
ATOM 1421 C CA . LYS A 1 180 ? 17.277 33.937 -49.891 1.00 42.12 180 LYS A CA 1
ATOM 1422 C C . LYS A 1 180 ? 17.460 32.440 -49.602 1.00 42.12 180 LYS A C 1
ATOM 1424 O O . LYS A 1 180 ? 17.102 31.644 -50.463 1.00 42.12 180 LYS A O 1
ATOM 1429 N N . TYR A 1 181 ? 17.963 32.015 -48.437 1.00 33.84 181 TYR A N 1
ATOM 1430 C CA . TYR A 1 181 ? 18.235 30.586 -48.188 1.00 33.84 181 TYR A CA 1
ATOM 1431 C C . TYR A 1 181 ? 17.907 30.162 -46.740 1.00 33.84 181 TYR A C 1
ATOM 1433 O O . TYR A 1 181 ? 18.614 30.507 -45.800 1.00 33.84 181 TYR A O 1
ATOM 1441 N N . SER A 1 182 ? 16.796 29.436 -46.579 1.00 34.69 182 SER A N 1
ATOM 1442 C CA . SER A 1 182 ? 16.170 28.963 -45.325 1.00 34.69 182 SER A CA 1
ATOM 1443 C C . SER A 1 182 ? 16.698 27.581 -44.867 1.00 34.69 182 SER A C 1
ATOM 1445 O O . SER A 1 182 ? 17.004 26.769 -45.743 1.00 34.69 182 SER A O 1
ATOM 1447 N N . PRO A 1 183 ? 16.764 27.257 -43.549 1.00 34.00 183 PRO A N 1
ATOM 1448 C CA . PRO A 1 183 ? 17.060 25.900 -43.069 1.00 34.00 183 PRO A CA 1
ATOM 1449 C C . PRO A 1 183 ? 15.825 25.123 -42.532 1.00 34.00 183 PRO A C 1
ATOM 1451 O O . PRO A 1 183 ? 14.875 25.735 -42.039 1.00 34.00 183 PRO A O 1
ATOM 1454 N N . PRO A 1 184 ? 15.840 23.770 -42.585 1.00 44.75 184 PRO A N 1
ATOM 1455 C CA . PRO A 1 184 ? 14.737 22.896 -42.184 1.00 44.75 184 PRO A CA 1
ATOM 1456 C C . PRO A 1 184 ? 14.853 22.449 -40.716 1.00 44.75 184 PRO A C 1
ATOM 1458 O O . PRO A 1 184 ? 15.934 22.085 -40.260 1.00 44.75 184 PRO A O 1
ATOM 1461 N N . TYR A 1 185 ? 13.733 22.368 -39.996 1.00 33.34 185 TYR A N 1
ATOM 1462 C CA . TYR A 1 185 ? 13.666 21.648 -38.719 1.00 33.34 185 TYR A CA 1
ATOM 1463 C C . TYR A 1 185 ? 12.972 20.299 -38.934 1.00 33.34 185 TYR A C 1
ATOM 1465 O O . TYR A 1 185 ? 11.808 20.252 -39.331 1.00 33.34 185 TYR A O 1
ATOM 1473 N N . GLN A 1 186 ? 13.694 19.202 -38.687 1.00 39.03 186 GLN A N 1
ATOM 1474 C CA . GLN A 1 186 ? 13.157 17.842 -38.692 1.00 39.03 186 GLN A CA 1
ATOM 1475 C C . GLN A 1 186 ? 13.154 17.227 -37.288 1.00 39.03 186 GLN A C 1
ATOM 1477 O O . GLN A 1 186 ? 14.138 17.298 -36.558 1.00 39.03 186 GLN A O 1
ATOM 1482 N N . ASN A 1 187 ? 12.052 16.514 -37.040 1.00 39.09 187 ASN A N 1
ATOM 1483 C CA . ASN A 1 187 ? 11.863 15.384 -36.131 1.00 39.09 187 ASN A CA 1
ATOM 1484 C C . ASN A 1 187 ? 11.613 15.657 -34.646 1.00 39.09 187 ASN A C 1
ATOM 1486 O O . ASN A 1 187 ? 12.453 15.361 -33.807 1.00 39.09 187 ASN A O 1
ATOM 1490 N N . LEU A 1 188 ? 10.349 15.979 -34.339 1.00 35.50 188 LEU A N 1
ATOM 1491 C CA . LEU A 1 188 ? 9.597 15.293 -33.283 1.00 35.50 188 LEU A CA 1
ATOM 1492 C C . LEU A 1 188 ? 8.163 14.984 -33.777 1.00 35.50 188 LEU A C 1
ATOM 1494 O O . LEU A 1 188 ? 7.398 15.884 -34.107 1.00 35.50 188 LEU A O 1
ATOM 1498 N N . THR A 1 189 ? 7.826 13.685 -33.791 1.00 42.50 189 THR A N 1
ATOM 1499 C CA . THR A 1 189 ? 6.483 13.045 -33.842 1.00 42.50 189 THR A CA 1
ATOM 1500 C C . THR A 1 189 ? 5.541 13.234 -35.052 1.00 42.50 189 THR A C 1
ATOM 1502 O O . THR A 1 189 ? 4.894 14.265 -35.177 1.00 42.50 189 THR A O 1
ATOM 1505 N N . GLN A 1 190 ? 5.280 12.139 -35.800 1.00 32.41 190 GLN A N 1
ATOM 1506 C CA . GLN A 1 190 ? 3.904 11.692 -36.123 1.00 32.41 190 GLN A CA 1
ATOM 1507 C C . GLN A 1 190 ? 3.796 10.194 -36.535 1.00 32.41 190 GLN A C 1
ATOM 1509 O O . GLN A 1 190 ? 4.285 9.767 -37.573 1.00 32.41 190 GLN A O 1
ATOM 1514 N N . ILE A 1 191 ? 3.168 9.420 -35.642 1.00 34.81 191 ILE A N 1
ATOM 1515 C CA . ILE A 1 191 ? 2.175 8.321 -35.759 1.00 34.81 191 ILE A CA 1
ATOM 1516 C C . ILE A 1 191 ? 1.995 7.529 -37.087 1.00 34.81 191 ILE A C 1
ATOM 1518 O O . ILE A 1 191 ? 1.677 8.084 -38.131 1.00 34.81 191 ILE A O 1
ATOM 1522 N N . ARG A 1 192 ? 2.032 6.189 -36.920 1.00 35.09 192 ARG A N 1
ATOM 1523 C CA . ARG A 1 192 ? 1.279 5.062 -37.544 1.00 35.09 192 ARG A CA 1
ATOM 1524 C C . ARG A 1 192 ? 0.729 5.232 -38.976 1.00 35.09 192 ARG A C 1
ATOM 1526 O O . ARG A 1 192 ? -0.158 6.044 -39.218 1.00 35.09 192 ARG A O 1
ATOM 1533 N N . ARG A 1 193 ? 1.027 4.261 -39.847 1.00 28.89 193 ARG A N 1
ATOM 1534 C CA . ARG A 1 193 ? 0.016 3.700 -40.764 1.00 28.89 193 ARG A CA 1
ATOM 1535 C C . ARG A 1 193 ? 0.062 2.175 -40.747 1.00 28.89 193 ARG A C 1
ATOM 1537 O O . ARG A 1 193 ? 1.127 1.604 -40.535 1.00 28.89 193 ARG A O 1
ATOM 1544 N N . TYR A 1 194 ? -1.137 1.607 -40.869 1.00 39.72 194 TYR A N 1
ATOM 1545 C CA . TYR A 1 194 ? -1.441 0.188 -41.049 1.00 39.72 194 TYR A CA 1
ATOM 1546 C C . TYR A 1 194 ? -0.686 -0.416 -42.230 1.00 39.72 194 TYR A C 1
ATOM 1548 O O . TYR A 1 194 ? -0.471 0.332 -43.213 1.00 39.72 194 TYR A O 1
#

Sequence (194 aa):
MERMLISFVTSLRSLSERQFKSTSFHTTRELSCRLIDKEQTEKGQDEIRKTFTQEIELKQQTTSNDNFQTQIKSLRKDKTQLQSQISSLGWDLLNSTCYNFAISGAIESRSWGEARKDCLSHGADLVVVDSWEKQMDILSSTDKTNNKIQLIEVGLVMLSALLLAVDIGVGIQNSKISEKYSPPYQNLTQIRRY

Secondary structure (DSSP, 8-state):
-HHHHHHHHHHHHHHHHHHHHHHHHHHHHHHHHHHHHHHHHHHHHHHHHHHHHHHHHHHHHHHHHHHHHHHHHHHHHHHHHHHHHHHHTT-EEETTEEE-----TT-----HHHHHHHHHHTT--PPP--SHHHHHHHHHHHHHHHTTTHHHHHHHHHHHHHHHHHHHHHHTTT-TT-TT-------S------

Solvent-accessible surface area (backbone atoms only — not comparable to full-atom values): 11635 Å² total; per-residue (Å²): 112,71,73,60,53,53,52,50,52,54,50,51,51,54,49,52,52,51,52,51,52,52,52,52,51,53,53,51,51,54,55,51,52,55,50,51,54,48,53,53,50,52,52,52,52,52,52,51,50,51,54,52,52,51,51,51,53,49,53,52,50,51,53,51,49,54,51,50,53,50,51,52,52,51,52,51,51,52,51,53,51,52,49,54,54,40,43,74,75,62,28,44,81,52,98,93,41,78,43,70,76,93,81,51,103,81,66,73,90,66,55,72,69,55,51,36,52,52,31,46,74,73,76,46,66,74,86,81,77,88,46,72,67,58,45,50,56,52,51,63,56,55,48,71,73,37,73,82,55,48,71,58,50,54,50,51,53,50,50,48,50,54,52,48,50,55,52,45,66,62,42,64,81,72,47,96,73,63,92,77,74,88,86,86,89,82,88,81,89,84,82,88,81,134

Foldseek 3Di:
DVVVVVVVVVVVVVVVVVVVVVVVVVVVVVVVVVVVVVVVVVVVVVVVVVVVVVVVVVVVVVVVVVVVVVVVVVVVVVVVVVQVVLVVVQWHQFPNDIDHDPDDPPDDDDDQVVVQVVQVVVVHGDDDDPDPVSVVRVVVVVVVVCPVPPVVVVVVVVVVVVVVVVVCVVCVVPDVPVPDDDDDDDDDDDDDDD

Mean predicted aligned error: 17.58 Å